Protein AF-A0A1F9Q2T4-F1 (afdb_monomer_lite)

Radius of gyration: 24.3 Å; chains: 1; bounding box: 49×44×60 Å

Sequence (185 aa):
MCVDKIRINHYFFRSQEEFEDKIKRGRADTNALAFRRNMELFEHQLNAAHDEDLSAIKYLEALKTLLKAQSADEVIALARRSIAQDLPGYLSAYVDMNRQGDTDRAELILREALVRFPDDPALIAVRAGALRIQGDTARAMAEAHRSLAIRPTPQALNELALLHTALGDHAMAEKMRAFQAFLEK

Foldseek 3Di:
DDPPDDDDPPPLPVVVVVLVVCVVVVNQPDVVRCVPDDPVVSVVCVVVVVDPPCVCVLCVVLVVVLVVDPDPVVNVVSVLVVVLQDPVSLVVVLVVCVVVVVLVVSVVSLVVNCVVVVQALLSLLVVLVNCVVVVVLVSSLVSLVSSVVSPDDLSSLCSQLVSCVVVVVNVSSVVSVVVSVVVVD

Structure (mmCIF, N/CA/C/O backbone):
data_AF-A0A1F9Q2T4-F1
#
_entry.id   AF-A0A1F9Q2T4-F1
#
loop_
_atom_site.group_PDB
_atom_site.id
_atom_site.type_symbol
_atom_site.label_atom_id
_atom_site.label_alt_id
_atom_site.label_comp_id
_atom_site.label_asym_id
_atom_site.label_entity_id
_atom_site.label_seq_id
_atom_site.pdbx_PDB_ins_code
_atom_site.Cartn_x
_atom_site.Cartn_y
_atom_site.Cartn_z
_atom_site.occupancy
_atom_site.B_iso_or_equiv
_atom_site.auth_seq_id
_atom_site.auth_comp_id
_atom_site.auth_asym_id
_atom_site.auth_atom_id
_atom_site.pdbx_PDB_model_num
ATOM 1 N N . MET A 1 1 ? -29.725 -12.352 26.574 1.00 36.91 1 MET A N 1
ATOM 2 C CA . MET A 1 1 ? -30.279 -10.985 26.682 1.00 36.91 1 MET A CA 1
ATOM 3 C C . MET A 1 1 ? -29.742 -10.178 25.513 1.00 36.91 1 MET A C 1
ATOM 5 O O . MET A 1 1 ? -28.529 -10.079 25.382 1.00 36.91 1 MET A O 1
ATOM 9 N N . CYS A 1 2 ? -30.617 -9.714 24.620 1.00 41.00 2 CYS A N 1
ATOM 10 C CA . CYS A 1 2 ? -30.245 -8.853 23.497 1.00 41.00 2 CYS A CA 1
ATOM 11 C C . CYS A 1 2 ? -30.054 -7.433 24.045 1.00 41.00 2 CYS A C 1
ATOM 13 O O . CYS A 1 2 ? -30.974 -6.895 24.657 1.00 41.00 2 CYS A O 1
ATOM 15 N N . VAL A 1 3 ? -28.856 -6.861 23.928 1.00 41.25 3 VAL A N 1
ATOM 16 C CA . VAL A 1 3 ? -28.607 -5.472 24.336 1.00 41.25 3 VAL A CA 1
ATOM 17 C C . VAL A 1 3 ? -28.751 -4.610 23.087 1.00 41.25 3 VAL A C 1
ATOM 19 O O . VAL A 1 3 ? -27.777 -4.337 22.395 1.00 41.25 3 VAL A O 1
ATOM 22 N N . ASP A 1 4 ? -29.988 -4.219 22.777 1.00 50.38 4 ASP A N 1
ATOM 23 C CA . ASP A 1 4 ? -30.317 -3.434 21.575 1.00 50.38 4 ASP A CA 1
ATOM 24 C C . ASP A 1 4 ? -29.968 -1.941 21.702 1.00 50.38 4 ASP A C 1
ATOM 26 O O . ASP A 1 4 ? -30.080 -1.185 20.739 1.00 50.38 4 ASP A O 1
ATOM 30 N N . LYS A 1 5 ? -29.522 -1.490 22.884 1.00 44.38 5 LYS A N 1
ATOM 31 C CA . LYS A 1 5 ? -29.118 -0.100 23.130 1.00 44.38 5 LYS A CA 1
ATOM 32 C C . LYS A 1 5 ? -27.865 -0.030 23.996 1.00 44.38 5 LYS A C 1
ATOM 34 O O . LYS A 1 5 ? -27.901 -0.346 25.183 1.00 44.38 5 LYS A O 1
ATOM 39 N N . ILE A 1 6 ? -26.771 0.455 23.411 1.00 42.97 6 ILE A N 1
ATOM 40 C CA . ILE A 1 6 ? -25.606 0.936 24.158 1.00 42.97 6 ILE A CA 1
ATOM 41 C C . ILE A 1 6 ? -25.901 2.390 24.528 1.00 42.97 6 ILE A C 1
ATOM 43 O O . ILE A 1 6 ? -25.893 3.268 23.670 1.00 42.97 6 ILE A O 1
ATOM 47 N N . ARG A 1 7 ? -26.205 2.652 25.802 1.00 43.12 7 ARG A N 1
ATOM 48 C CA . ARG A 1 7 ? -26.380 4.019 26.308 1.00 43.12 7 ARG A CA 1
ATOM 49 C C . ARG A 1 7 ? -25.031 4.543 26.795 1.00 43.12 7 ARG A C 1
ATOM 51 O O . ARG A 1 7 ? -24.601 4.206 27.896 1.00 43.12 7 ARG A O 1
ATOM 58 N N . ILE A 1 8 ? -24.368 5.355 25.976 1.00 41.25 8 ILE A N 1
ATOM 59 C CA . ILE A 1 8 ? -23.169 6.093 26.385 1.00 41.25 8 ILE A CA 1
ATOM 60 C C . ILE A 1 8 ? -23.644 7.297 27.199 1.00 41.25 8 ILE A C 1
ATOM 62 O O . ILE A 1 8 ? -24.188 8.253 26.655 1.00 41.25 8 ILE A O 1
ATOM 66 N N . ASN A 1 9 ? -23.488 7.239 28.520 1.00 38.59 9 ASN A N 1
ATOM 67 C CA . ASN A 1 9 ? -23.790 8.380 29.377 1.00 38.59 9 ASN A CA 1
ATOM 68 C C . ASN A 1 9 ? -22.650 9.404 29.258 1.00 38.59 9 ASN A C 1
ATOM 70 O O . ASN A 1 9 ? -21.669 9.328 29.997 1.00 38.59 9 ASN A O 1
ATOM 74 N N . HIS A 1 10 ? -22.762 10.349 28.325 1.00 46.88 10 HIS A N 1
ATOM 75 C CA . HIS A 1 10 ? -21.881 11.515 28.284 1.00 46.88 10 HIS A CA 1
ATOM 76 C C . HIS A 1 10 ? -22.457 12.595 29.215 1.00 46.88 10 HIS A C 1
ATOM 78 O O . HIS A 1 10 ? -23.444 13.253 28.891 1.00 46.88 10 HIS A O 1
ATOM 84 N N . TYR A 1 11 ? -21.898 12.744 30.419 1.00 45.94 11 TYR A N 1
ATOM 85 C CA . TYR A 1 11 ? -22.432 13.664 31.433 1.00 45.94 11 TYR A CA 1
ATOM 86 C C . TYR A 1 11 ? -21.966 15.104 31.193 1.00 45.94 11 TYR A C 1
ATOM 88 O O . TYR A 1 11 ? -21.050 15.589 31.853 1.00 45.94 11 TYR A O 1
ATOM 96 N N . PHE A 1 12 ? -22.637 15.789 30.270 1.00 45.22 12 PHE A N 1
ATOM 97 C CA . PHE A 1 12 ? -22.337 17.169 29.875 1.00 45.22 12 PHE A CA 1
ATOM 98 C C . PHE A 1 12 ? -22.389 18.171 31.052 1.00 45.22 12 PHE A C 1
ATOM 100 O O . PHE A 1 12 ? -21.498 19.002 31.222 1.00 45.22 12 PHE A O 1
ATOM 107 N N . PHE A 1 13 ? -23.384 18.045 31.935 1.00 46.22 13 PHE A N 1
ATOM 108 C CA . PHE A 1 13 ? -23.591 18.984 33.049 1.00 46.22 13 PHE A CA 1
ATOM 109 C C . PHE A 1 13 ? -22.599 18.804 34.200 1.00 46.22 13 PHE A C 1
ATOM 111 O O . PHE A 1 13 ? -22.099 19.779 34.752 1.00 46.22 13 PHE A O 1
ATOM 118 N N . ARG A 1 14 ? -22.239 17.553 34.517 1.00 50.84 14 ARG A N 1
ATOM 119 C CA . ARG A 1 14 ? -21.212 17.270 35.526 1.00 50.84 14 ARG A CA 1
ATOM 120 C C . ARG A 1 14 ? -19.840 17.769 35.067 1.00 50.84 14 ARG A C 1
ATOM 122 O O . ARG A 1 14 ? -19.068 18.255 35.883 1.00 50.84 14 ARG A O 1
ATOM 129 N N . SER A 1 15 ? -19.554 17.705 33.761 1.00 62.78 15 SER A N 1
ATOM 130 C CA . SER A 1 15 ? -18.319 18.273 33.214 1.00 62.78 15 SER A CA 1
ATOM 131 C C . SER A 1 15 ? -18.269 19.801 33.260 1.00 62.78 15 SER A C 1
ATOM 133 O O . SER A 1 15 ? -17.170 20.324 33.409 1.00 62.78 15 SER A O 1
ATOM 135 N N . GLN A 1 16 ? -19.408 20.504 33.190 1.00 63.84 16 GLN A N 1
ATOM 136 C CA . GLN A 1 16 ? -19.450 21.964 33.339 1.00 63.84 16 GLN A CA 1
ATOM 137 C C . GLN A 1 16 ? -19.096 22.386 34.767 1.00 63.84 16 GLN A C 1
ATOM 139 O O . GLN A 1 16 ? -18.153 23.147 34.964 1.00 63.84 16 GLN A O 1
ATOM 144 N N . GLU A 1 17 ? -19.794 21.834 35.763 1.00 66.25 17 GLU A N 1
ATOM 145 C CA . GLU A 1 17 ? -19.556 22.139 37.180 1.00 66.25 17 GLU A CA 1
ATOM 146 C C . GLU A 1 17 ? -18.112 21.794 37.583 1.00 66.25 17 GLU A C 1
ATOM 148 O O . GLU A 1 17 ? -17.410 22.605 38.186 1.00 66.25 17 GLU A O 1
ATOM 153 N N . GLU A 1 18 ? -17.609 20.627 37.160 1.00 66.19 18 GLU A N 1
ATOM 154 C CA . GLU A 1 18 ? -16.219 20.226 37.402 1.00 66.19 18 GLU A CA 1
ATOM 155 C C . GLU A 1 18 ? -15.194 21.116 36.680 1.00 66.19 18 GLU A C 1
ATOM 157 O O . GLU A 1 18 ? -14.060 21.252 37.155 1.00 66.19 18 GLU A O 1
ATOM 162 N N . PHE A 1 19 ? -15.540 21.685 35.523 1.00 65.88 19 PHE A N 1
ATOM 163 C CA . PHE A 1 19 ? -14.673 22.601 34.783 1.00 65.88 19 PHE A CA 1
ATOM 164 C C . PHE A 1 19 ? -14.634 23.983 35.444 1.00 65.88 19 PHE A C 1
ATOM 166 O O . PHE A 1 19 ? -13.545 24.494 35.712 1.00 65.88 19 PHE A O 1
ATOM 173 N N . GLU A 1 20 ? -15.790 24.536 35.814 1.00 69.94 20 GLU A N 1
ATOM 174 C CA . GLU A 1 20 ? -15.902 25.782 36.582 1.00 69.94 20 GLU A CA 1
ATOM 175 C C . GLU A 1 20 ? -15.151 25.690 37.917 1.00 69.94 20 GLU A C 1
ATOM 177 O O . GLU A 1 20 ? -14.391 26.590 38.282 1.00 69.94 20 GLU A O 1
ATOM 182 N N . ASP A 1 21 ? -15.274 24.564 38.619 1.00 72.44 21 ASP A N 1
ATOM 183 C CA . ASP A 1 21 ? -14.530 24.302 39.849 1.00 72.44 21 ASP A CA 1
ATOM 184 C C . ASP A 1 21 ? -13.015 24.222 39.627 1.00 72.44 21 ASP A C 1
ATOM 186 O O . ASP A 1 21 ? -12.234 24.649 40.481 1.00 72.44 21 ASP A O 1
ATOM 190 N N . LYS A 1 22 ? -12.562 23.694 38.484 1.00 65.69 22 LYS A N 1
ATOM 191 C CA . LYS A 1 22 ? -11.131 23.644 38.134 1.00 65.69 22 LYS A CA 1
ATOM 192 C C . LYS A 1 22 ? -10.564 25.022 37.793 1.00 65.69 22 LYS A C 1
ATOM 194 O O . LYS A 1 22 ? -9.411 25.279 38.153 1.00 65.69 22 LYS A O 1
ATOM 199 N N . ILE A 1 23 ? -11.353 25.884 37.150 1.00 65.12 23 ILE A N 1
ATOM 200 C CA . ILE A 1 23 ? -11.014 27.296 36.909 1.00 65.12 23 ILE A CA 1
ATOM 201 C C . ILE A 1 23 ? -10.899 28.029 38.249 1.00 65.12 23 ILE A C 1
ATOM 203 O O . ILE A 1 23 ? -9.852 28.604 38.539 1.00 65.12 23 ILE A O 1
ATOM 207 N N . LYS A 1 24 ? -11.896 27.890 39.139 1.00 70.62 24 LYS A N 1
ATOM 208 C CA . LYS A 1 24 ? -11.866 28.471 40.499 1.00 70.62 24 LYS A CA 1
ATOM 209 C C . LYS A 1 24 ? -10.653 28.016 41.317 1.00 70.62 24 LYS A C 1
ATOM 211 O O . LYS A 1 24 ? -10.111 28.788 42.101 1.00 70.62 24 LYS A O 1
ATOM 216 N N . ARG A 1 25 ? -10.204 26.767 41.138 1.00 70.62 25 ARG A N 1
ATOM 217 C CA . ARG A 1 25 ? -9.015 26.201 41.808 1.00 70.62 25 ARG A CA 1
ATOM 218 C C . ARG A 1 25 ? -7.684 26.575 41.132 1.00 70.62 25 ARG A C 1
ATOM 220 O O . ARG A 1 25 ? -6.644 26.095 41.580 1.00 70.62 25 ARG A O 1
ATOM 227 N N . GLY A 1 26 ? -7.697 27.370 40.057 1.00 62.69 26 GLY A N 1
ATOM 228 C CA . GLY A 1 26 ? -6.499 27.849 39.353 1.00 62.69 26 GLY A CA 1
ATOM 229 C C . GLY A 1 26 ? -5.706 26.765 38.613 1.00 62.69 26 GLY A C 1
ATOM 230 O O . GLY A 1 26 ? -4.528 26.952 38.327 1.00 62.69 26 GLY A O 1
ATOM 231 N N . ARG A 1 27 ? -6.313 25.600 38.339 1.00 57.38 27 ARG A N 1
ATOM 232 C CA . ARG A 1 27 ? -5.625 24.443 37.724 1.00 57.38 27 ARG A CA 1
ATOM 233 C C . ARG A 1 27 ? -5.943 24.239 36.242 1.00 57.38 27 ARG A C 1
ATOM 235 O O . ARG A 1 27 ? -5.294 23.411 35.608 1.00 57.38 27 ARG A O 1
ATOM 242 N N . ALA A 1 28 ? -6.939 24.941 35.704 1.00 49.72 28 ALA A N 1
ATOM 243 C CA . ALA A 1 28 ? -7.340 24.821 34.300 1.00 49.72 28 ALA A CA 1
ATOM 244 C C . ALA A 1 28 ? -6.646 25.847 33.382 1.00 49.72 28 ALA A C 1
ATOM 246 O O . ALA A 1 28 ? -6.280 25.482 32.267 1.00 49.72 28 ALA A O 1
ATOM 247 N N . ASP A 1 29 ? -6.334 27.049 33.879 1.00 51.16 29 ASP A N 1
ATOM 248 C CA . ASP A 1 29 ? -5.699 28.130 33.105 1.00 51.16 29 ASP A CA 1
ATOM 249 C C . ASP A 1 29 ? -4.172 28.139 33.230 1.00 51.16 29 ASP A C 1
ATOM 251 O O . ASP A 1 29 ? -3.533 29.145 33.535 1.00 51.16 29 ASP A O 1
ATOM 255 N N . THR A 1 30 ? -3.547 26.991 32.979 1.00 54.53 30 THR A N 1
ATOM 256 C CA . THR A 1 30 ? -2.133 27.032 32.588 1.00 54.53 30 THR A CA 1
ATOM 257 C C . THR A 1 30 ? -2.069 27.357 31.097 1.00 54.53 30 THR A C 1
ATOM 259 O O . THR A 1 30 ? -2.868 26.833 30.318 1.00 54.53 30 THR A O 1
ATOM 262 N N . ASN A 1 31 ? -1.096 28.166 30.663 1.00 55.31 31 ASN A N 1
ATOM 263 C CA . ASN A 1 31 ? -0.882 28.477 29.237 1.00 55.31 31 ASN A CA 1
ATOM 264 C C . ASN A 1 31 ? -0.810 27.217 28.343 1.00 55.31 31 ASN A C 1
ATOM 266 O O . ASN A 1 31 ? -1.101 27.280 27.154 1.00 55.31 31 ASN A O 1
ATOM 270 N N . ALA A 1 32 ? -0.474 26.055 28.914 1.00 52.44 32 ALA A N 1
ATOM 271 C CA . ALA A 1 32 ? -0.434 24.764 28.226 1.00 52.44 32 ALA A CA 1
ATOM 272 C C . ALA A 1 32 ? -1.819 24.152 27.895 1.00 52.44 32 ALA A C 1
ATOM 274 O O . ALA A 1 32 ? -1.901 23.225 27.079 1.00 52.44 32 ALA A O 1
ATOM 275 N N . LEU A 1 33 ? -2.899 24.624 28.532 1.00 49.50 33 LEU A N 1
ATOM 276 C CA . LEU A 1 33 ? -4.265 24.090 28.409 1.00 49.50 33 LEU A CA 1
ATOM 277 C C . LEU A 1 33 ? -5.280 25.093 27.839 1.00 49.50 33 LEU A C 1
ATOM 279 O O . LEU A 1 33 ? -6.311 24.651 27.328 1.00 49.50 33 LEU A O 1
ATOM 283 N N . ALA A 1 34 ? -4.959 26.391 27.835 1.00 52.81 34 ALA A N 1
ATOM 284 C CA . ALA A 1 34 ? -5.828 27.480 27.371 1.00 52.81 34 ALA A CA 1
ATOM 285 C C . ALA A 1 34 ? -6.387 27.289 25.943 1.00 52.81 34 ALA A C 1
ATOM 287 O O . ALA A 1 34 ? -7.503 27.704 25.650 1.00 52.81 34 ALA A O 1
ATOM 288 N N . PHE A 1 35 ? -5.645 26.606 25.064 1.00 49.69 35 PHE A N 1
ATOM 289 C CA . PHE A 1 35 ? -6.076 26.323 23.688 1.00 49.69 35 PHE A CA 1
ATOM 290 C C . PHE A 1 35 ? -6.885 25.031 23.515 1.00 49.69 35 PHE A C 1
ATOM 292 O O . PHE A 1 35 ? -7.499 24.836 22.472 1.00 49.69 35 PHE A O 1
ATOM 299 N N . ARG A 1 36 ? -6.860 24.112 24.489 1.00 49.50 36 ARG A N 1
ATOM 300 C CA . ARG A 1 36 ? -7.442 22.763 24.330 1.00 49.50 36 ARG A CA 1
ATOM 301 C C . ARG A 1 36 ? -8.711 22.530 25.143 1.00 49.50 36 ARG A C 1
ATOM 303 O O . ARG A 1 36 ? -9.430 21.580 24.844 1.00 49.50 36 ARG A O 1
ATOM 310 N N . ARG A 1 37 ? -8.955 23.321 26.192 1.00 55.53 37 ARG A N 1
ATOM 311 C CA . ARG A 1 37 ? -10.086 23.160 27.122 1.00 55.53 37 ARG A CA 1
ATOM 312 C C . ARG A 1 37 ? -10.487 24.517 27.710 1.00 55.53 37 ARG A C 1
ATOM 314 O O . ARG A 1 37 ? -10.240 24.746 28.887 1.00 55.53 37 ARG A O 1
ATOM 321 N N . ASN A 1 38 ? -11.030 25.418 26.894 1.00 62.78 38 ASN A N 1
ATOM 322 C CA . ASN A 1 38 ? -11.563 26.706 27.357 1.00 62.78 38 ASN A CA 1
ATOM 323 C C . ASN A 1 38 ? -13.104 26.700 27.368 1.00 62.78 38 ASN A C 1
ATOM 325 O O . ASN A 1 38 ? -13.729 25.805 26.794 1.00 62.78 38 ASN A O 1
ATOM 329 N N . MET A 1 39 ? -13.702 27.675 28.061 1.00 65.56 39 MET A N 1
ATOM 330 C CA . MET A 1 39 ? -15.159 27.756 28.233 1.00 65.56 39 MET A CA 1
ATOM 331 C C . MET A 1 39 ? -15.888 27.948 26.897 1.00 65.56 39 MET A C 1
ATOM 333 O O . MET A 1 39 ? -16.898 27.299 26.656 1.00 65.56 39 MET A O 1
ATOM 337 N N . GLU A 1 40 ? -15.330 28.752 25.992 1.00 68.50 40 GLU A N 1
ATOM 338 C CA . GLU A 1 40 ? -15.905 28.976 24.660 1.00 68.50 40 GLU A CA 1
ATOM 339 C C . GLU A 1 40 ? -16.002 27.676 23.846 1.00 68.50 40 GLU A C 1
ATOM 341 O O . GLU A 1 40 ? -17.016 27.413 23.204 1.00 68.50 40 GLU A O 1
ATOM 346 N N . LEU A 1 41 ? -14.981 26.813 23.908 1.00 64.44 41 LEU A N 1
ATOM 347 C CA . LEU A 1 41 ? -14.997 25.500 23.262 1.00 64.44 41 LEU A CA 1
ATOM 348 C C . LEU A 1 41 ? -16.042 24.572 23.896 1.00 64.44 41 LEU A C 1
ATOM 350 O O . LEU A 1 41 ? -16.683 23.806 23.178 1.00 64.44 41 LEU A O 1
ATOM 354 N N . PHE A 1 42 ? -16.226 24.638 25.217 1.00 66.44 42 PHE A N 1
ATOM 355 C CA . PHE A 1 42 ? -17.262 23.876 25.917 1.00 66.44 42 PHE A CA 1
ATOM 356 C C . PHE A 1 42 ? -18.672 24.326 25.505 1.00 66.44 42 PHE A C 1
ATOM 358 O O . PHE A 1 42 ? -19.499 23.488 25.150 1.00 66.44 42 PHE A O 1
ATOM 365 N N . GLU A 1 43 ? -18.936 25.633 25.480 1.00 68.06 43 GLU A N 1
ATOM 366 C CA . GLU A 1 43 ? -20.218 26.199 25.036 1.00 68.06 43 GLU A CA 1
ATOM 367 C C . GLU A 1 43 ? -20.488 25.901 23.556 1.00 68.06 43 GLU A C 1
ATOM 369 O O . GLU A 1 43 ? -21.601 25.524 23.184 1.00 68.06 43 GLU A O 1
ATOM 374 N N . HIS A 1 44 ? -19.461 25.983 22.706 1.00 67.12 44 HIS A N 1
ATOM 375 C CA . HIS A 1 44 ? -19.558 25.576 21.307 1.00 67.12 44 HIS A CA 1
ATOM 376 C C . HIS A 1 44 ? -19.938 24.093 21.177 1.00 67.12 44 HIS A C 1
ATOM 378 O O . HIS A 1 44 ? -20.826 23.747 20.399 1.00 67.12 44 HIS A O 1
ATOM 384 N N . GLN A 1 45 ? -19.303 23.204 21.950 1.00 62.03 45 GLN A N 1
ATOM 385 C CA . GLN A 1 45 ? -19.646 21.778 21.971 1.00 62.03 45 GLN A CA 1
ATOM 386 C C . GLN A 1 45 ? -21.065 21.533 22.496 1.00 62.03 45 GLN A C 1
ATOM 388 O O . GLN A 1 45 ? -21.762 20.687 21.946 1.00 62.03 45 GLN A O 1
ATOM 393 N N . LEU A 1 46 ? -21.509 22.272 23.518 1.00 66.19 46 LEU A N 1
ATOM 394 C CA . LEU A 1 46 ? -22.865 22.182 24.071 1.00 66.19 46 LEU A CA 1
ATOM 395 C C . LEU A 1 46 ? -23.921 22.532 23.019 1.00 66.19 46 LEU A C 1
ATOM 397 O O . LEU A 1 46 ? -24.919 21.827 22.870 1.00 66.19 46 LEU A O 1
ATOM 401 N N . ASN A 1 47 ? -23.678 23.602 22.264 1.00 64.38 47 ASN A N 1
ATOM 402 C CA . ASN A 1 47 ? -24.586 24.057 21.218 1.00 64.38 47 ASN A CA 1
ATOM 403 C C . ASN A 1 47 ? -24.594 23.099 20.015 1.00 64.38 47 ASN A C 1
ATOM 405 O O . ASN A 1 47 ? -25.659 22.832 19.465 1.00 64.38 47 ASN A O 1
ATOM 409 N N . ALA A 1 48 ? -23.443 22.519 19.658 1.00 58.25 48 ALA A N 1
ATOM 410 C CA . ALA A 1 48 ? -23.322 21.521 18.590 1.00 58.25 48 ALA A CA 1
ATOM 411 C C . ALA A 1 48 ? -23.846 20.117 18.972 1.00 58.25 48 ALA A C 1
ATOM 413 O O . ALA A 1 48 ? -24.102 19.300 18.095 1.00 58.25 48 ALA A O 1
ATOM 414 N N . ALA A 1 49 ? -24.039 19.821 20.264 1.00 56.91 49 ALA A N 1
ATOM 415 C CA . ALA A 1 49 ? -24.447 18.500 20.763 1.00 56.91 49 ALA A CA 1
ATOM 416 C C . ALA A 1 49 ? -25.923 18.124 20.502 1.00 56.91 49 ALA A C 1
ATOM 418 O O . ALA A 1 49 ? -26.382 17.090 20.987 1.00 56.91 49 ALA A O 1
ATOM 419 N N . HIS A 1 50 ? -26.674 18.955 19.773 1.00 54.62 50 HIS A N 1
ATOM 420 C CA . HIS A 1 50 ? -28.049 18.649 19.364 1.00 54.62 50 HIS A CA 1
ATOM 421 C C . HIS A 1 50 ? -28.114 17.818 18.074 1.00 54.62 50 HIS A C 1
ATOM 423 O O . HIS A 1 50 ? -29.169 17.260 17.772 1.00 54.62 50 HIS A O 1
ATOM 429 N N . ASP A 1 51 ? -26.996 17.692 17.357 1.00 53.16 51 ASP A N 1
ATOM 430 C CA . ASP A 1 51 ? -26.866 16.781 16.227 1.00 53.16 51 ASP A CA 1
ATOM 431 C C . ASP A 1 51 ? -26.442 15.391 16.724 1.00 53.16 51 ASP A C 1
ATOM 433 O O . ASP A 1 51 ? -25.549 15.252 17.563 1.00 53.16 51 ASP A O 1
ATOM 437 N N . GLU A 1 52 ? -27.093 14.339 16.220 1.00 56.53 52 GLU A N 1
ATOM 438 C CA . GLU A 1 52 ? -26.720 12.964 16.554 1.00 56.53 52 GLU A CA 1
ATOM 439 C C . GLU A 1 52 ? -25.263 12.698 16.137 1.00 56.53 52 GLU A C 1
ATOM 441 O O . GLU A 1 52 ? -24.914 12.752 14.956 1.00 56.53 52 GLU A O 1
ATOM 446 N N . ASP A 1 53 ? -24.397 12.372 17.102 1.00 55.22 53 ASP A N 1
ATOM 447 C CA . ASP A 1 53 ? -23.024 11.955 16.814 1.00 55.22 53 ASP A CA 1
ATOM 448 C C . ASP A 1 53 ? -23.015 10.523 16.252 1.00 55.22 53 ASP A C 1
ATOM 450 O O . ASP A 1 53 ? -22.913 9.519 16.965 1.00 55.22 53 ASP A O 1
ATOM 454 N N . LEU A 1 54 ? -23.120 10.434 14.927 1.00 58.97 54 LEU A N 1
ATOM 455 C CA . LEU A 1 54 ? -23.070 9.178 14.182 1.00 58.97 54 LEU A CA 1
ATOM 456 C C . LEU A 1 54 ? -21.632 8.684 13.951 1.00 58.97 54 LEU A C 1
ATOM 458 O O . LEU A 1 54 ? -21.435 7.626 13.345 1.00 58.97 54 LEU A O 1
ATOM 462 N N . SER A 1 55 ? -20.604 9.397 14.429 1.00 53.47 55 SER A N 1
ATOM 463 C CA . SER A 1 55 ? -19.201 9.027 14.196 1.00 53.47 55 SER A CA 1
ATOM 464 C C . SER A 1 55 ? -18.839 7.677 14.821 1.00 53.47 55 SER A C 1
ATOM 466 O O . SER A 1 55 ? -17.944 6.988 14.326 1.00 53.47 55 SER A O 1
ATOM 468 N N . ALA A 1 56 ? -19.573 7.253 15.854 1.00 52.00 56 ALA A N 1
ATOM 469 C CA . ALA A 1 56 ? -19.414 5.956 16.502 1.00 52.00 56 ALA A CA 1
ATOM 470 C C . ALA A 1 56 ? -20.076 4.792 15.736 1.00 52.00 56 ALA A C 1
ATOM 472 O O . ALA A 1 56 ? -19.747 3.631 15.993 1.00 52.00 56 ALA A O 1
ATOM 473 N N . ILE A 1 57 ? -20.964 5.063 14.766 1.00 59.41 57 ILE A N 1
ATOM 474 C CA . ILE A 1 57 ? -21.701 4.020 14.028 1.00 59.41 57 ILE A CA 1
ATOM 475 C C . ILE A 1 57 ? -20.761 3.110 13.240 1.00 59.41 57 ILE A C 1
ATOM 477 O O . ILE A 1 57 ? -20.967 1.897 13.211 1.00 59.41 57 ILE A O 1
ATOM 481 N N . LYS A 1 58 ? -19.672 3.649 12.677 1.00 59.34 58 LYS A N 1
ATOM 482 C CA . LYS A 1 58 ? -18.656 2.842 11.971 1.00 59.34 58 LYS A CA 1
ATOM 483 C C . LYS A 1 58 ? -17.990 1.782 12.858 1.00 59.34 58 LYS A C 1
ATOM 485 O O . LYS A 1 58 ? -17.401 0.842 12.337 1.00 59.34 58 LYS A O 1
ATOM 490 N N . TYR A 1 59 ? -18.099 1.917 14.180 1.00 56.78 59 TYR A N 1
ATOM 491 C CA . TYR A 1 59 ? -17.568 0.966 15.154 1.00 56.78 59 TYR A CA 1
ATOM 492 C C . TYR A 1 59 ? -18.655 0.104 15.805 1.00 56.78 59 TYR A C 1
ATOM 494 O O . TYR A 1 59 ? -18.328 -0.750 16.624 1.00 56.78 59 TYR A O 1
ATOM 502 N N . LEU A 1 60 ? -19.936 0.280 15.458 1.00 62.44 60 LEU A N 1
ATOM 503 C CA . LEU A 1 60 ? -21.056 -0.371 16.143 1.00 62.44 60 LEU A CA 1
ATOM 504 C C . LEU A 1 60 ? -20.970 -1.903 16.083 1.00 62.44 60 LEU A C 1
ATOM 506 O O . LEU A 1 60 ? -21.157 -2.569 17.098 1.00 62.44 60 LEU A O 1
ATOM 510 N N . GLU A 1 61 ? -20.639 -2.471 14.923 1.00 63.41 61 GLU A N 1
ATOM 511 C CA . GLU A 1 61 ? -20.502 -3.928 14.771 1.00 63.41 61 GLU A CA 1
ATOM 512 C C . GLU A 1 61 ? -19.270 -4.480 15.497 1.00 63.41 61 GLU A C 1
ATOM 514 O O . GLU A 1 61 ? -19.336 -5.537 16.133 1.00 63.41 61 GLU A O 1
ATOM 519 N N . ALA A 1 62 ? -18.166 -3.729 15.501 1.00 60.38 62 ALA A N 1
ATOM 520 C CA . ALA A 1 62 ? -16.990 -4.074 16.293 1.00 60.38 62 ALA A CA 1
ATOM 521 C C . ALA A 1 62 ? -17.315 -4.051 17.796 1.00 60.38 62 ALA A C 1
ATOM 523 O O . ALA A 1 62 ? -17.002 -5.005 18.502 1.00 60.38 62 ALA A O 1
ATOM 524 N N . LEU A 1 63 ? -18.023 -3.021 18.272 1.00 63.81 63 LEU A N 1
ATOM 525 C CA . LEU A 1 63 ? -18.476 -2.887 19.660 1.00 63.81 63 LEU A CA 1
ATOM 526 C C . LEU A 1 63 ? -19.443 -4.006 20.067 1.00 63.81 63 LEU A C 1
ATOM 528 O O . LEU A 1 63 ? -19.271 -4.592 21.131 1.00 63.81 63 LEU A O 1
ATOM 532 N N . LYS A 1 64 ? -20.416 -4.370 19.221 1.00 67.31 64 LYS A N 1
ATOM 533 C CA . LYS A 1 64 ? -21.316 -5.515 19.467 1.00 67.31 64 LYS A CA 1
ATOM 534 C C . LYS A 1 64 ? -20.557 -6.833 19.584 1.00 67.31 64 LYS A C 1
ATOM 536 O O . LYS A 1 64 ? -20.942 -7.694 20.371 1.00 67.31 64 LYS A O 1
ATOM 541 N N . THR A 1 65 ? -19.500 -6.998 18.796 1.00 63.44 65 THR A N 1
ATOM 542 C CA . THR A 1 65 ? -18.665 -8.203 18.821 1.00 63.44 65 THR A CA 1
ATOM 543 C C . THR A 1 65 ? -17.762 -8.212 20.061 1.00 63.44 65 THR A C 1
ATOM 545 O O . THR A 1 65 ? -17.669 -9.232 20.736 1.00 63.44 65 THR A O 1
ATOM 548 N N . LEU A 1 66 ? -17.193 -7.060 20.435 1.00 62.44 66 LEU A N 1
ATOM 549 C CA . LEU A 1 66 ? -16.411 -6.859 21.664 1.00 62.44 66 LEU A CA 1
ATOM 550 C C . LEU A 1 66 ? -17.241 -7.110 22.927 1.00 62.44 66 LEU A C 1
ATOM 552 O O . LEU A 1 66 ? -16.752 -7.725 23.865 1.00 62.44 66 LEU A O 1
ATOM 556 N N . LEU A 1 67 ? -18.510 -6.700 22.939 1.00 66.56 67 LEU A N 1
ATOM 557 C CA . LEU A 1 67 ? -19.435 -6.950 24.050 1.00 66.56 67 LEU A CA 1
ATOM 558 C C . LEU A 1 67 ? -19.788 -8.434 24.235 1.00 66.56 67 LEU A C 1
ATOM 560 O O . LEU A 1 67 ? -20.298 -8.807 25.288 1.00 66.56 67 LEU A O 1
ATOM 564 N N . LYS A 1 68 ? -19.544 -9.277 23.223 1.00 69.69 68 LYS A N 1
ATOM 565 C CA . LYS A 1 68 ? -19.719 -10.736 23.300 1.00 69.69 68 LYS A CA 1
ATOM 566 C C . LYS A 1 68 ? -18.435 -11.470 23.697 1.00 69.69 68 LYS A C 1
ATOM 568 O O . LYS A 1 68 ? -18.510 -12.660 23.998 1.00 69.69 68 LYS A O 1
ATOM 573 N N . ALA A 1 69 ? -17.286 -10.794 23.670 1.00 69.69 69 ALA A N 1
ATOM 574 C CA . ALA A 1 69 ? -16.012 -11.373 24.069 1.00 69.69 69 ALA A CA 1
ATOM 575 C C . ALA A 1 69 ? -16.000 -11.623 25.583 1.00 69.69 69 ALA A C 1
ATOM 577 O O . ALA A 1 69 ? -16.484 -10.803 26.364 1.00 69.69 69 ALA A O 1
ATOM 578 N N . GLN A 1 70 ? -15.454 -12.764 25.999 1.00 73.31 70 GLN A N 1
ATOM 579 C CA . GLN A 1 70 ? -15.493 -13.199 27.403 1.00 73.31 70 GLN A CA 1
ATOM 580 C C . GLN A 1 70 ? -14.173 -12.947 28.139 1.00 73.31 70 GLN A C 1
ATOM 582 O O . GLN A 1 70 ? -14.096 -13.151 29.350 1.00 73.31 70 GLN A O 1
ATOM 587 N N . SER A 1 71 ? -13.136 -12.486 27.434 1.00 78.50 71 SER A N 1
ATOM 588 C CA . SER A 1 71 ? -11.821 -12.204 28.011 1.00 78.50 71 SER A CA 1
ATOM 589 C C . SER A 1 71 ? -11.229 -10.882 27.521 1.00 78.50 71 SER A C 1
ATOM 591 O O . SER A 1 71 ? -11.498 -10.423 26.409 1.00 78.50 71 SER A O 1
ATOM 593 N N . ALA A 1 72 ? -10.372 -10.281 28.352 1.00 64.69 72 ALA A N 1
ATOM 594 C CA . ALA A 1 72 ? -9.624 -9.078 27.993 1.00 64.69 72 ALA A CA 1
ATOM 595 C C . ALA A 1 72 ? -8.694 -9.309 26.785 1.00 64.69 72 ALA A C 1
ATOM 597 O O . ALA A 1 72 ? -8.522 -8.410 25.964 1.00 64.69 72 ALA A O 1
ATOM 598 N N . ASP A 1 73 ? -8.155 -10.521 26.631 1.00 65.69 73 ASP A N 1
ATOM 599 C CA . ASP A 1 73 ? -7.286 -10.880 25.508 1.00 65.69 73 ASP A CA 1
ATOM 600 C C . ASP A 1 73 ? -8.050 -10.946 24.177 1.00 65.69 73 ASP A C 1
ATOM 602 O O . ASP A 1 73 ? -7.562 -10.442 23.164 1.00 65.69 73 ASP A O 1
ATOM 606 N N . GLU A 1 74 ? -9.280 -11.475 24.169 1.00 61.50 74 GLU A N 1
ATOM 607 C CA . GLU A 1 74 ? -10.161 -11.426 22.991 1.00 61.50 74 GLU A CA 1
ATOM 608 C C . GLU A 1 74 ? -10.536 -9.990 22.625 1.00 61.50 74 GLU A C 1
ATOM 610 O O . GLU A 1 74 ? -10.538 -9.635 21.446 1.00 61.50 74 GLU A O 1
ATOM 615 N N . VAL A 1 75 ? -10.809 -9.148 23.625 1.00 58.81 75 VAL A N 1
ATOM 616 C CA . VAL A 1 75 ? -11.108 -7.725 23.425 1.00 58.81 75 VAL A CA 1
ATOM 617 C C . VAL A 1 75 ? -9.920 -7.010 22.789 1.00 58.81 75 VAL A C 1
ATOM 619 O O . VAL A 1 75 ? -10.094 -6.286 21.811 1.00 58.81 75 VAL A O 1
ATOM 622 N N . ILE A 1 76 ? -8.702 -7.245 23.280 1.00 58.41 76 ILE A N 1
ATOM 623 C CA . ILE A 1 76 ? -7.476 -6.666 22.716 1.00 58.41 76 ILE A CA 1
ATOM 624 C C . ILE A 1 76 ? -7.228 -7.191 21.297 1.00 58.41 76 ILE A C 1
ATOM 626 O O . ILE A 1 76 ? -6.897 -6.409 20.405 1.00 58.41 76 ILE A O 1
ATOM 630 N N . ALA A 1 77 ? -7.416 -8.488 21.047 1.00 59.16 77 ALA A N 1
ATOM 631 C CA . ALA A 1 77 ? -7.253 -9.081 19.720 1.00 59.16 77 ALA A CA 1
ATOM 632 C C . ALA A 1 77 ? -8.273 -8.532 18.707 1.00 59.16 77 ALA A C 1
ATOM 634 O O . ALA A 1 77 ? -7.929 -8.234 17.561 1.00 59.16 77 ALA A O 1
ATOM 635 N N . LEU A 1 78 ? -9.520 -8.348 19.133 1.00 59.62 78 LEU A N 1
ATOM 636 C CA . LEU A 1 78 ? -10.607 -7.853 18.298 1.00 59.62 78 LEU A CA 1
ATOM 637 C C . LEU A 1 78 ? -10.523 -6.335 18.081 1.00 59.62 78 LEU A C 1
ATOM 639 O O . LEU A 1 78 ? -10.743 -5.860 16.969 1.00 59.62 78 LEU A O 1
ATOM 643 N N . ALA A 1 79 ? -10.109 -5.577 19.099 1.00 51.62 79 ALA A N 1
ATOM 644 C CA . ALA A 1 79 ? -9.782 -4.161 18.968 1.00 51.62 79 ALA A CA 1
ATOM 645 C C . ALA A 1 79 ? -8.592 -3.960 18.023 1.00 51.62 79 ALA A C 1
ATOM 647 O O . ALA A 1 79 ? -8.660 -3.098 17.157 1.00 51.62 79 ALA A O 1
ATOM 648 N N . ARG A 1 80 ? -7.549 -4.799 18.084 1.00 55.75 80 ARG A N 1
ATOM 649 C CA . ARG A 1 80 ? -6.448 -4.789 17.100 1.00 55.75 80 ARG A CA 1
ATOM 650 C C . ARG A 1 80 ? -6.943 -5.077 15.681 1.00 55.75 80 ARG A C 1
ATOM 652 O O . ARG A 1 80 ? -6.560 -4.364 14.761 1.00 55.75 80 ARG A O 1
ATOM 659 N N . ARG A 1 81 ? -7.858 -6.041 15.507 1.00 58.03 81 ARG A N 1
ATOM 660 C CA . ARG A 1 81 ? -8.531 -6.309 14.217 1.00 58.03 81 ARG A CA 1
ATOM 661 C C . ARG A 1 81 ? -9.410 -5.156 13.725 1.00 58.03 81 ARG A C 1
ATOM 663 O O . ARG A 1 81 ? -9.627 -5.055 12.523 1.00 58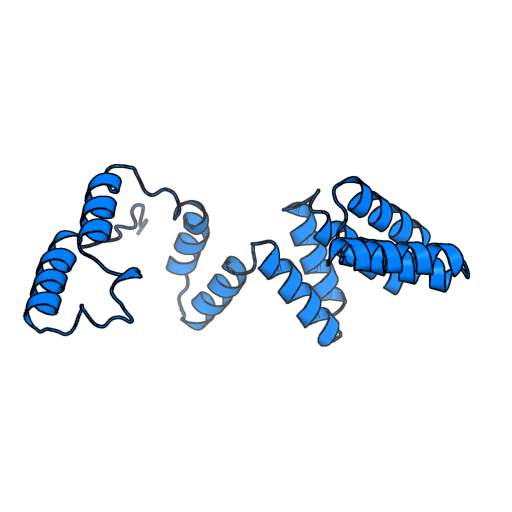.03 81 ARG A O 1
ATOM 670 N N . SER A 1 82 ? -9.929 -4.320 14.625 1.00 53.44 82 SER A N 1
ATOM 671 C CA . SER A 1 82 ? -10.804 -3.185 14.300 1.00 53.44 82 SER A CA 1
ATOM 672 C C . SER A 1 82 ? -10.050 -1.863 14.111 1.00 53.44 82 SER A C 1
ATOM 674 O O . SER A 1 82 ? -10.492 -1.033 13.322 1.00 53.44 82 SER A O 1
ATOM 676 N N . ILE A 1 83 ? -8.944 -1.654 14.830 1.00 51.03 83 ILE A N 1
ATOM 677 C CA . ILE A 1 83 ? -8.057 -0.485 14.716 1.00 51.03 83 ILE A CA 1
ATOM 678 C C . ILE A 1 83 ? -7.209 -0.594 13.437 1.00 51.03 83 ILE A C 1
ATOM 680 O O . ILE A 1 83 ? -6.856 0.420 12.854 1.00 51.03 83 ILE A O 1
ATOM 684 N N . ALA A 1 84 ? -6.965 -1.809 12.936 1.00 51.06 84 ALA A N 1
ATOM 685 C CA . ALA A 1 84 ? -6.226 -2.073 11.699 1.00 51.06 84 ALA A CA 1
ATOM 686 C C . ALA A 1 84 ? -7.087 -2.059 10.412 1.00 51.06 84 ALA A C 1
ATOM 688 O O . ALA A 1 84 ? -6.812 -2.828 9.497 1.00 51.06 84 ALA A O 1
ATOM 689 N N . GLN A 1 85 ? -8.150 -1.245 10.329 1.00 65.56 85 GLN A N 1
ATOM 690 C CA . GLN A 1 85 ? -9.038 -1.206 9.144 1.00 65.56 85 GLN A CA 1
ATOM 691 C C . GLN A 1 85 ? -9.089 0.139 8.413 1.00 65.56 85 GLN A C 1
ATOM 693 O O . GLN A 1 85 ? -9.894 0.308 7.491 1.00 65.56 85 GLN A O 1
ATOM 698 N N . ASP A 1 86 ? -8.254 1.097 8.804 1.00 74.25 86 ASP A N 1
ATOM 699 C CA . ASP A 1 86 ? -7.966 2.264 7.981 1.00 74.25 86 ASP A CA 1
ATOM 700 C C . ASP A 1 86 ? -6.713 2.027 7.125 1.00 74.25 86 ASP A C 1
ATOM 702 O O . ASP A 1 86 ? -5.936 1.092 7.338 1.00 74.25 86 ASP A O 1
ATOM 706 N N . LEU A 1 87 ? -6.546 2.855 6.095 1.00 76.94 87 LEU A N 1
ATOM 707 C CA . LEU A 1 87 ? -5.430 2.745 5.162 1.00 76.94 87 LEU A CA 1
ATOM 708 C C . LEU A 1 87 ? -4.051 2.756 5.872 1.00 76.94 87 LEU A C 1
ATOM 710 O O . LEU A 1 87 ? -3.231 1.891 5.554 1.00 76.94 87 LEU A O 1
ATOM 714 N N . PRO A 1 88 ? -3.778 3.645 6.854 1.00 83.25 88 PRO A N 1
ATOM 715 C CA . PRO A 1 88 ? -2.534 3.597 7.625 1.00 83.25 88 PRO A CA 1
ATOM 716 C C . PRO A 1 88 ? -2.322 2.278 8.377 1.00 83.25 88 PRO A C 1
ATOM 718 O O . PRO A 1 88 ? -1.207 1.754 8.377 1.00 83.25 88 PRO A O 1
ATOM 721 N N . GLY A 1 89 ? -3.374 1.715 8.978 1.00 80.94 89 GLY A N 1
ATOM 722 C CA . GLY A 1 89 ? -3.317 0.431 9.673 1.00 80.94 89 GLY A CA 1
ATOM 723 C C . GLY A 1 89 ? -2.927 -0.721 8.747 1.00 80.94 89 GLY A C 1
ATOM 724 O O . GLY A 1 89 ? -2.028 -1.495 9.082 1.00 80.94 89 GLY A O 1
ATOM 725 N N . TYR A 1 90 ? -3.529 -0.789 7.555 1.00 83.62 90 TYR A N 1
ATOM 726 C CA . TYR A 1 90 ? -3.170 -1.788 6.540 1.00 83.62 90 TYR A CA 1
ATOM 727 C C . TYR A 1 90 ? -1.712 -1.658 6.085 1.00 83.62 90 TYR A C 1
ATOM 729 O O . TYR A 1 90 ? -0.998 -2.660 6.000 1.00 83.62 90 TYR A O 1
ATOM 737 N N . LEU A 1 91 ? -1.247 -0.432 5.827 1.00 84.06 91 LEU A N 1
ATOM 738 C CA . LEU A 1 91 ? 0.130 -0.179 5.397 1.00 84.06 91 LEU A CA 1
ATOM 739 C C . LEU A 1 91 ? 1.150 -0.537 6.486 1.00 84.06 91 LEU A C 1
ATOM 741 O O . LEU A 1 91 ? 2.161 -1.172 6.184 1.00 84.06 91 LEU A O 1
ATOM 745 N N . SER A 1 92 ? 0.881 -0.185 7.749 1.00 83.75 92 SER A N 1
ATOM 746 C CA . SER A 1 92 ? 1.755 -0.545 8.873 1.00 83.75 92 SER A CA 1
ATOM 747 C C . SER A 1 92 ? 1.853 -2.060 9.034 1.00 83.75 92 SER A C 1
ATOM 749 O O . SER A 1 92 ? 2.956 -2.597 9.099 1.00 83.75 92 SER A O 1
ATOM 751 N N . ALA A 1 93 ? 0.714 -2.761 9.021 1.00 80.62 93 ALA A N 1
ATOM 752 C CA . ALA A 1 93 ? 0.682 -4.215 9.151 1.00 80.62 93 ALA A CA 1
ATOM 753 C C . ALA A 1 93 ? 1.440 -4.912 8.010 1.00 80.62 93 ALA A C 1
ATOM 755 O O . ALA A 1 93 ? 2.224 -5.827 8.260 1.00 80.62 93 ALA A O 1
ATOM 756 N N . TYR A 1 94 ? 1.266 -4.444 6.769 1.00 86.31 94 TYR A N 1
ATOM 757 C CA . TYR A 1 94 ? 2.001 -4.960 5.612 1.00 86.31 94 TYR A CA 1
ATOM 758 C C . TYR A 1 94 ? 3.522 -4.812 5.773 1.00 86.31 94 TYR A C 1
ATOM 760 O O . TYR A 1 94 ? 4.275 -5.755 5.509 1.00 86.31 94 TYR A O 1
ATOM 768 N N . VAL A 1 95 ? 3.991 -3.639 6.212 1.00 84.38 95 VAL A N 1
ATOM 769 C CA . VAL A 1 95 ? 5.424 -3.375 6.424 1.00 84.38 95 VAL A CA 1
ATOM 770 C C . VAL A 1 95 ? 5.982 -4.246 7.547 1.00 84.38 95 VAL A C 1
ATOM 772 O O . VAL A 1 95 ? 7.049 -4.841 7.384 1.00 84.38 95 VAL A O 1
ATOM 775 N N . ASP A 1 96 ? 5.265 -4.356 8.664 1.00 80.50 96 ASP A N 1
ATOM 776 C CA . ASP A 1 96 ? 5.703 -5.141 9.820 1.00 80.50 96 ASP A CA 1
ATOM 777 C C . ASP A 1 96 ? 5.809 -6.634 9.492 1.00 80.50 96 ASP A C 1
ATOM 779 O O . ASP A 1 96 ? 6.787 -7.276 9.878 1.00 80.50 96 ASP A O 1
ATOM 783 N N . MET A 1 97 ? 4.854 -7.181 8.733 1.00 82.00 97 MET A N 1
ATOM 784 C CA . MET A 1 97 ? 4.876 -8.583 8.295 1.00 82.00 97 MET A CA 1
ATOM 785 C C . MET A 1 97 ? 6.024 -8.863 7.321 1.00 82.00 97 MET A C 1
ATOM 787 O O . MET A 1 97 ? 6.752 -9.838 7.501 1.00 82.00 97 MET A O 1
ATOM 791 N N . ASN A 1 98 ? 6.266 -7.977 6.347 1.00 82.00 98 ASN A N 1
ATOM 792 C CA . ASN A 1 98 ? 7.414 -8.115 5.444 1.00 82.00 98 ASN A CA 1
ATOM 793 C C . ASN A 1 98 ? 8.752 -8.043 6.186 1.00 82.00 98 ASN A C 1
ATOM 795 O O . ASN A 1 98 ? 9.662 -8.813 5.890 1.00 82.00 98 ASN A O 1
ATOM 799 N N . ARG A 1 99 ? 8.875 -7.158 7.184 1.00 81.44 99 ARG A N 1
ATOM 800 C CA . ARG A 1 99 ? 10.071 -7.078 8.039 1.00 81.44 99 ARG A CA 1
ATOM 801 C C . ARG A 1 99 ? 10.328 -8.360 8.822 1.00 81.44 99 ARG A C 1
ATOM 803 O O . ARG A 1 99 ? 11.481 -8.686 9.081 1.00 81.44 99 ARG A O 1
ATOM 810 N N . GLN A 1 100 ? 9.267 -9.066 9.193 1.00 80.31 100 GLN A N 1
ATOM 811 C CA . GLN A 1 100 ? 9.336 -10.352 9.888 1.00 80.31 100 GLN A CA 1
ATOM 812 C C . GLN A 1 100 ? 9.558 -11.536 8.933 1.00 80.31 100 GLN A C 1
ATOM 814 O O . GLN A 1 100 ? 9.729 -12.658 9.398 1.00 80.31 100 GLN A O 1
ATOM 819 N N . GLY A 1 101 ? 9.562 -11.304 7.614 1.00 79.62 101 GLY A N 1
ATOM 820 C CA . GLY A 1 101 ? 9.649 -12.359 6.602 1.00 79.62 101 GLY A CA 1
ATOM 821 C C . GLY A 1 101 ? 8.357 -13.163 6.427 1.00 79.62 101 GLY A C 1
ATOM 822 O O . GLY A 1 101 ? 8.364 -14.174 5.733 1.00 79.62 101 GLY A O 1
ATOM 823 N N . ASP A 1 102 ? 7.247 -12.726 7.029 1.00 82.44 102 ASP A N 1
ATOM 824 C CA . ASP A 1 102 ? 5.936 -13.377 6.927 1.00 82.44 102 ASP A CA 1
ATOM 825 C C . ASP A 1 102 ? 5.206 -12.888 5.661 1.00 82.44 102 ASP A C 1
ATOM 827 O O . ASP A 1 102 ? 4.213 -12.153 5.709 1.00 82.44 102 ASP A O 1
ATOM 831 N N . THR A 1 103 ? 5.774 -13.224 4.499 1.00 79.69 103 THR A N 1
ATOM 832 C CA . THR A 1 103 ? 5.321 -12.728 3.188 1.00 79.69 103 THR A CA 1
ATOM 833 C C . THR A 1 103 ? 3.894 -13.177 2.860 1.00 79.69 103 THR A C 1
ATOM 835 O O . THR A 1 103 ? 3.129 -12.400 2.290 1.00 79.69 103 THR A O 1
ATOM 838 N N . ASP A 1 104 ? 3.495 -14.375 3.294 1.00 78.12 104 ASP A N 1
ATOM 839 C CA . ASP A 1 104 ? 2.146 -14.910 3.069 1.00 78.12 104 ASP A CA 1
ATOM 840 C C . ASP A 1 104 ? 1.076 -14.071 3.780 1.00 78.12 104 ASP A C 1
ATOM 842 O O . ASP A 1 104 ? 0.033 -13.737 3.201 1.00 78.12 104 ASP A O 1
ATOM 846 N N . ARG A 1 105 ? 1.332 -13.682 5.038 1.00 74.50 105 ARG A N 1
ATOM 847 C CA . ARG A 1 105 ? 0.415 -12.800 5.770 1.00 74.50 105 ARG A CA 1
ATOM 848 C C . ARG A 1 105 ? 0.433 -11.378 5.234 1.00 74.50 105 ARG A C 1
ATOM 850 O O . ARG A 1 105 ? -0.631 -10.761 5.168 1.00 74.50 105 ARG A O 1
ATOM 857 N N . ALA A 1 106 ? 1.592 -10.878 4.809 1.00 82.12 106 ALA A N 1
ATOM 858 C CA . ALA A 1 106 ? 1.677 -9.569 4.169 1.00 82.12 106 ALA A CA 1
ATOM 859 C C . ALA A 1 106 ? 0.808 -9.512 2.901 1.00 82.12 106 ALA A C 1
ATOM 861 O O . ALA A 1 106 ? 0.058 -8.555 2.703 1.00 82.12 106 ALA A O 1
ATOM 862 N N . GLU A 1 107 ? 0.839 -10.559 2.073 1.00 83.94 107 GLU A N 1
ATOM 863 C CA . GLU A 1 107 ? 0.003 -10.634 0.875 1.00 83.94 107 GLU A CA 1
ATOM 864 C C . GLU A 1 107 ? -1.492 -10.699 1.215 1.00 83.94 107 GLU A C 1
ATOM 866 O O . GLU A 1 107 ? -2.308 -10.049 0.559 1.00 83.94 107 GLU A O 1
ATOM 871 N N . LEU A 1 108 ? -1.869 -11.441 2.262 1.00 79.56 108 LEU A N 1
ATOM 872 C CA . LEU A 1 108 ? -3.257 -11.494 2.723 1.00 79.56 108 LEU A CA 1
ATOM 873 C C . LEU A 1 108 ? -3.769 -10.109 3.141 1.00 79.56 108 LEU A C 1
ATOM 875 O O . LEU A 1 108 ? -4.812 -9.679 2.650 1.00 79.56 108 LEU A O 1
ATOM 879 N N . ILE A 1 109 ? -3.008 -9.395 3.973 1.00 83.06 109 ILE A N 1
ATOM 880 C CA . ILE A 1 109 ? -3.347 -8.040 4.430 1.00 83.06 109 ILE A CA 1
ATOM 881 C C . ILE A 1 109 ? -3.441 -7.061 3.260 1.00 83.06 109 ILE A C 1
ATOM 883 O O . ILE A 1 109 ? -4.368 -6.253 3.206 1.00 83.06 109 ILE A O 1
ATOM 887 N N . LEU A 1 110 ? -2.531 -7.149 2.290 1.00 87.50 110 LEU A N 1
ATOM 888 C CA . LEU A 1 110 ? -2.578 -6.303 1.100 1.00 87.50 110 LEU A CA 1
ATOM 889 C C . LEU A 1 110 ? -3.824 -6.575 0.245 1.00 87.50 110 LEU A C 1
ATOM 891 O O . LEU A 1 110 ? -4.452 -5.633 -0.241 1.00 87.50 110 LEU A O 1
ATOM 895 N N . ARG A 1 111 ? -4.213 -7.846 0.069 1.00 85.44 111 ARG A N 1
ATOM 896 C CA . ARG A 1 111 ? -5.445 -8.206 -0.653 1.00 85.44 111 ARG A CA 1
ATOM 897 C C . ARG A 1 111 ? -6.683 -7.661 0.050 1.00 85.44 111 ARG A C 1
ATOM 899 O O . ARG A 1 111 ? -7.540 -7.087 -0.615 1.00 85.44 111 ARG A O 1
ATOM 906 N N . GLU A 1 112 ? -6.762 -7.794 1.371 1.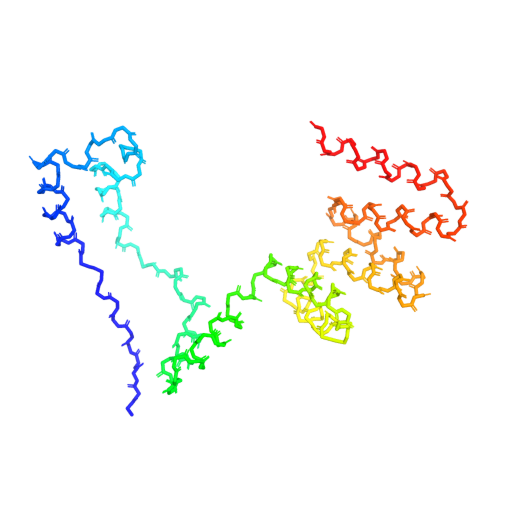00 83.31 112 GLU A N 1
ATOM 907 C CA . GLU A 1 112 ? -7.862 -7.225 2.158 1.00 83.31 112 GLU A CA 1
ATOM 908 C C . GLU A 1 112 ? -7.934 -5.698 2.016 1.00 83.31 112 GLU A C 1
ATOM 910 O O . GLU A 1 112 ? -9.011 -5.150 1.767 1.00 83.31 112 GLU A O 1
ATOM 915 N N . ALA A 1 113 ? -6.788 -5.016 2.096 1.00 87.19 113 ALA A N 1
ATOM 916 C CA . ALA A 1 113 ? -6.703 -3.570 1.925 1.00 87.19 113 ALA A CA 1
ATOM 917 C C . ALA A 1 113 ? -7.219 -3.130 0.546 1.00 87.19 113 ALA A C 1
ATOM 919 O O . ALA A 1 113 ? -8.015 -2.198 0.450 1.00 87.19 113 ALA A O 1
ATOM 920 N N . LEU A 1 114 ? -6.818 -3.830 -0.519 1.00 87.75 114 LEU A N 1
ATOM 921 C CA . LEU A 1 114 ? -7.228 -3.535 -1.896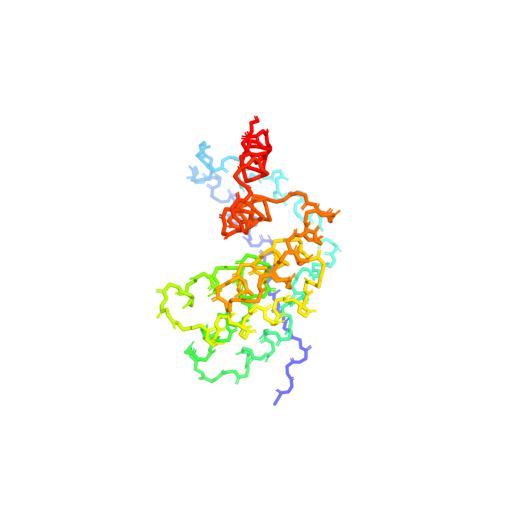 1.00 87.75 114 LEU A CA 1
ATOM 922 C C . LEU A 1 114 ? -8.702 -3.842 -2.176 1.00 87.75 114 LEU A C 1
ATOM 924 O O . LEU A 1 114 ? -9.288 -3.217 -3.051 1.00 87.75 114 LEU A O 1
ATOM 928 N N . VAL A 1 115 ? -9.331 -4.769 -1.451 1.00 84.25 115 VAL A N 1
ATOM 929 C CA . VAL A 1 115 ? -10.791 -4.958 -1.539 1.00 84.25 115 VAL A CA 1
ATOM 930 C C . VAL A 1 115 ? -11.521 -3.737 -0.980 1.00 84.25 115 VAL A C 1
ATOM 932 O O . VAL A 1 115 ? -12.553 -3.331 -1.509 1.00 84.25 115 VAL A O 1
ATOM 935 N N . ARG A 1 116 ? -10.986 -3.138 0.087 1.00 82.31 116 ARG A N 1
ATOM 936 C CA . ARG A 1 116 ? -11.619 -2.010 0.778 1.00 82.31 116 ARG A CA 1
ATOM 937 C C . ARG A 1 116 ? -11.303 -0.652 0.160 1.00 82.31 116 ARG A C 1
ATOM 939 O O . ARG A 1 116 ? -12.139 0.246 0.202 1.00 82.31 116 ARG A O 1
ATOM 946 N N . PHE A 1 117 ? -10.114 -0.515 -0.411 1.00 85.62 117 PHE A N 1
ATOM 947 C CA . PHE A 1 117 ? -9.600 0.706 -1.020 1.00 85.62 117 PHE A CA 1
ATOM 948 C C . PHE A 1 117 ? -9.057 0.389 -2.430 1.00 85.62 117 PHE A C 1
ATOM 950 O O . PHE A 1 117 ? -7.850 0.466 -2.666 1.00 85.62 117 PHE A O 1
ATOM 957 N N . PRO A 1 118 ? -9.932 -0.005 -3.376 1.00 85.38 118 PRO A N 1
ATOM 958 C CA . PRO A 1 118 ? -9.528 -0.574 -4.670 1.00 85.38 118 PRO A CA 1
ATOM 959 C C . PRO A 1 118 ? -8.774 0.383 -5.596 1.00 85.38 118 PRO A C 1
ATOM 961 O O . PRO A 1 118 ? -8.044 -0.073 -6.481 1.00 85.38 118 PRO A O 1
ATOM 964 N N . ASP A 1 119 ? -8.935 1.687 -5.376 1.00 90.81 119 ASP A N 1
ATOM 965 C CA . ASP A 1 119 ? -8.325 2.755 -6.169 1.00 90.81 119 ASP A CA 1
ATOM 966 C C . ASP A 1 119 ? -7.395 3.647 -5.338 1.00 90.81 119 ASP A C 1
ATOM 968 O O . ASP A 1 119 ? -7.028 4.738 -5.771 1.00 90.81 119 ASP A O 1
ATOM 972 N N . ASP A 1 120 ? -6.992 3.204 -4.139 1.00 92.00 120 ASP A N 1
ATOM 973 C CA . ASP A 1 120 ? -5.986 3.947 -3.388 1.00 92.00 120 ASP A CA 1
ATOM 974 C C . ASP A 1 120 ? -4.602 3.785 -4.048 1.00 92.00 120 ASP A C 1
ATOM 976 O O . ASP A 1 120 ? -4.075 2.668 -4.147 1.00 92.00 120 ASP A O 1
ATOM 980 N N . PRO A 1 121 ? -3.969 4.885 -4.490 1.00 91.56 121 PRO A N 1
ATOM 981 C CA . PRO A 1 121 ? -2.717 4.813 -5.228 1.00 91.56 121 PRO A CA 1
ATOM 982 C C . PRO A 1 121 ? -1.566 4.266 -4.373 1.00 91.56 121 PRO A C 1
ATOM 984 O O . PRO A 1 121 ? -0.671 3.622 -4.923 1.00 91.56 121 PRO A O 1
ATOM 987 N N . ALA A 1 122 ? -1.569 4.457 -3.048 1.00 90.88 122 ALA A N 1
ATOM 988 C CA . ALA A 1 122 ? -0.506 3.924 -2.198 1.00 90.88 122 ALA A CA 1
ATOM 989 C C . ALA A 1 122 ? -0.580 2.391 -2.111 1.00 90.88 122 ALA A C 1
ATOM 991 O O . ALA A 1 122 ? 0.447 1.730 -2.256 1.00 90.88 122 ALA A O 1
ATOM 992 N N . LEU A 1 123 ? -1.774 1.807 -1.966 1.00 92.25 123 LEU A N 1
ATOM 993 C CA . LEU A 1 123 ? -1.938 0.344 -1.967 1.00 92.25 123 LEU A CA 1
ATOM 994 C C . LEU A 1 123 ? -1.636 -0.287 -3.325 1.00 92.25 123 LEU A C 1
ATOM 996 O O . LEU A 1 123 ? -1.021 -1.354 -3.384 1.00 92.25 123 LEU A O 1
ATOM 1000 N N . ILE A 1 124 ? -2.019 0.377 -4.417 1.00 95.44 124 ILE A N 1
ATOM 1001 C CA . ILE A 1 124 ? -1.683 -0.080 -5.771 1.00 95.44 124 ILE A CA 1
ATOM 1002 C C . ILE A 1 124 ? -0.156 -0.082 -5.967 1.00 95.44 124 ILE A C 1
ATOM 1004 O O . ILE A 1 124 ? 0.396 -1.053 -6.485 1.00 95.44 124 ILE A O 1
ATOM 1008 N N . ALA A 1 125 ? 0.550 0.949 -5.486 1.00 95.06 125 ALA A N 1
ATOM 1009 C CA . ALA A 1 125 ? 2.014 0.989 -5.523 1.00 95.06 125 ALA A CA 1
ATOM 1010 C C . ALA A 1 125 ? 2.653 -0.103 -4.646 1.00 95.06 125 ALA A C 1
ATOM 1012 O O . ALA A 1 125 ? 3.604 -0.756 -5.068 1.00 95.06 125 ALA A O 1
ATOM 1013 N N . VAL A 1 126 ? 2.105 -0.365 -3.455 1.00 93.88 126 VAL A N 1
ATOM 1014 C CA . VAL A 1 126 ? 2.568 -1.467 -2.595 1.00 93.88 126 VAL A CA 1
ATOM 1015 C C . VAL A 1 126 ? 2.408 -2.824 -3.291 1.00 93.88 126 VAL A C 1
ATOM 1017 O O . VAL A 1 126 ? 3.322 -3.650 -3.246 1.00 93.88 126 VAL A O 1
ATOM 1020 N N . ARG A 1 127 ? 1.299 -3.044 -4.007 1.00 95.25 127 ARG A N 1
ATOM 1021 C CA . ARG A 1 127 ? 1.105 -4.241 -4.840 1.00 95.25 127 ARG A CA 1
ATOM 1022 C C . ARG A 1 127 ? 2.099 -4.333 -5.989 1.00 95.25 127 ARG A C 1
ATOM 1024 O O . ARG A 1 127 ? 2.572 -5.434 -6.265 1.00 95.25 127 ARG A O 1
ATOM 1031 N N . ALA A 1 128 ? 2.458 -3.217 -6.618 1.00 96.19 128 ALA A N 1
ATOM 1032 C CA . ALA A 1 128 ? 3.528 -3.203 -7.613 1.00 96.19 128 ALA A CA 1
ATOM 1033 C C . ALA A 1 128 ? 4.865 -3.680 -7.017 1.00 96.19 128 ALA A C 1
ATOM 1035 O O . ALA A 1 128 ? 5.530 -4.531 -7.608 1.00 96.19 128 ALA A O 1
ATOM 1036 N N . GLY A 1 129 ? 5.216 -3.211 -5.815 1.00 93.94 129 GLY A N 1
ATOM 1037 C CA . GLY A 1 129 ? 6.409 -3.666 -5.095 1.00 93.94 129 GLY A CA 1
ATOM 1038 C C . GLY A 1 129 ? 6.380 -5.160 -4.763 1.00 93.94 129 GLY A C 1
ATOM 1039 O O . GLY A 1 129 ? 7.374 -5.856 -4.977 1.00 93.94 129 GLY A O 1
ATOM 1040 N N . ALA A 1 130 ? 5.232 -5.684 -4.318 1.00 91.75 130 ALA A N 1
ATOM 1041 C CA . ALA A 1 130 ? 5.054 -7.116 -4.065 1.00 91.75 130 ALA A CA 1
ATOM 1042 C C . ALA A 1 130 ? 5.259 -7.959 -5.339 1.00 91.75 130 ALA A C 1
ATOM 1044 O O . ALA A 1 130 ? 6.031 -8.917 -5.332 1.00 91.75 130 ALA A O 1
ATOM 1045 N N . LEU A 1 131 ? 4.643 -7.557 -6.458 1.00 93.56 131 LEU A N 1
ATOM 1046 C CA . LEU A 1 131 ? 4.799 -8.220 -7.760 1.00 93.56 131 LEU A CA 1
ATOM 1047 C C . LEU A 1 131 ? 6.250 -8.177 -8.255 1.00 93.56 131 LEU A C 1
ATOM 1049 O O . LEU A 1 131 ? 6.755 -9.165 -8.786 1.00 93.56 131 LEU A O 1
ATOM 1053 N N . ARG A 1 132 ? 6.953 -7.058 -8.033 1.00 93.81 132 ARG A N 1
ATOM 1054 C CA . ARG A 1 132 ? 8.376 -6.928 -8.367 1.00 93.81 132 ARG A CA 1
ATOM 1055 C C . ARG A 1 132 ? 9.229 -7.922 -7.580 1.00 93.81 132 ARG A C 1
ATOM 1057 O O . ARG A 1 132 ? 10.117 -8.533 -8.165 1.00 93.81 132 ARG A O 1
ATOM 1064 N N . ILE A 1 133 ? 8.971 -8.092 -6.281 1.00 89.56 133 ILE A N 1
ATOM 1065 C CA . ILE A 1 133 ? 9.680 -9.066 -5.430 1.00 89.56 133 ILE A CA 1
ATOM 1066 C C . ILE A 1 133 ? 9.405 -10.502 -5.896 1.00 89.56 133 ILE A C 1
ATOM 1068 O O . ILE A 1 133 ? 10.316 -11.324 -5.907 1.00 89.56 133 ILE A O 1
ATOM 1072 N N . GLN A 1 134 ? 8.181 -10.785 -6.344 1.00 88.00 134 GLN A N 1
ATOM 1073 C CA . GLN A 1 134 ? 7.796 -12.074 -6.931 1.00 88.00 134 GLN A CA 1
ATOM 1074 C C . GLN A 1 134 ? 8.394 -12.316 -8.332 1.00 88.00 134 GLN A C 1
ATOM 1076 O O . GLN A 1 134 ? 8.258 -13.410 -8.873 1.00 88.00 134 GLN A O 1
ATOM 1081 N N . GLY A 1 135 ? 9.052 -11.317 -8.931 1.00 90.88 135 GLY A N 1
ATOM 1082 C CA . GLY A 1 135 ? 9.638 -11.403 -10.271 1.00 90.88 135 GLY A CA 1
ATOM 1083 C C . GLY A 1 135 ? 8.652 -11.154 -11.417 1.00 90.88 135 GLY A C 1
ATOM 1084 O O . GLY A 1 135 ? 9.038 -11.234 -12.581 1.00 90.88 135 GLY A O 1
ATOM 1085 N N . ASP A 1 136 ? 7.398 -10.800 -11.125 1.00 94.69 136 ASP A N 1
ATOM 1086 C CA . ASP A 1 136 ? 6.384 -10.457 -12.127 1.00 94.69 136 ASP A CA 1
ATOM 1087 C C . ASP A 1 136 ? 6.534 -8.988 -12.559 1.00 94.69 136 ASP A C 1
ATOM 1089 O O . ASP A 1 136 ? 5.712 -8.114 -12.269 1.00 94.69 136 ASP A O 1
ATOM 1093 N N . THR A 1 137 ? 7.653 -8.694 -13.228 1.00 94.50 137 THR A N 1
ATOM 1094 C CA . THR A 1 137 ? 8.043 -7.334 -13.632 1.00 94.50 137 THR A CA 1
ATOM 1095 C C . THR A 1 137 ? 6.992 -6.663 -14.516 1.00 94.50 137 THR A C 1
ATOM 1097 O O . THR A 1 137 ? 6.755 -5.464 -14.382 1.00 94.50 137 THR A O 1
ATOM 1100 N N . ALA A 1 138 ? 6.331 -7.422 -15.396 1.00 94.62 138 ALA A N 1
ATOM 1101 C CA . ALA A 1 138 ? 5.317 -6.887 -16.301 1.00 94.62 138 ALA A CA 1
ATOM 1102 C C . ALA A 1 138 ? 4.089 -6.375 -15.535 1.00 94.62 138 ALA A C 1
ATOM 1104 O O . ALA A 1 138 ? 3.653 -5.240 -15.751 1.00 94.62 138 ALA A O 1
ATOM 1105 N N . ARG A 1 139 ? 3.554 -7.174 -14.600 1.00 93.81 139 ARG A N 1
ATOM 1106 C CA . ARG A 1 139 ? 2.410 -6.742 -13.784 1.00 93.81 139 ARG A CA 1
ATOM 1107 C C . ARG A 1 139 ? 2.806 -5.674 -12.773 1.00 93.81 139 ARG A C 1
ATOM 1109 O O . ARG A 1 139 ? 2.023 -4.755 -12.553 1.00 93.81 139 ARG A O 1
ATOM 1116 N N . ALA A 1 140 ? 4.017 -5.737 -12.222 1.00 96.38 140 ALA A N 1
ATOM 1117 C CA . ALA A 1 140 ? 4.542 -4.683 -11.357 1.00 96.38 140 ALA A CA 1
ATOM 1118 C C . ALA A 1 140 ? 4.568 -3.321 -12.072 1.00 96.38 140 ALA A C 1
ATOM 1120 O O . ALA A 1 140 ? 4.078 -2.332 -11.529 1.00 96.38 140 ALA A O 1
ATOM 1121 N N . MET A 1 141 ? 5.061 -3.279 -13.314 1.00 96.75 141 MET A N 1
ATOM 1122 C CA . MET A 1 141 ? 5.097 -2.059 -14.126 1.00 96.75 141 MET A CA 1
ATOM 1123 C C . MET A 1 141 ? 3.693 -1.504 -14.393 1.00 96.75 141 MET A C 1
ATOM 1125 O O . MET A 1 141 ? 3.456 -0.305 -14.237 1.00 96.75 141 MET A O 1
ATOM 1129 N N . ALA A 1 142 ? 2.740 -2.374 -14.741 1.00 95.62 142 ALA A N 1
ATOM 1130 C CA . ALA A 1 142 ? 1.357 -1.972 -14.986 1.00 95.62 142 ALA A CA 1
ATOM 1131 C C . ALA A 1 142 ? 0.692 -1.356 -13.740 1.00 95.62 142 ALA A C 1
ATOM 1133 O O . ALA A 1 142 ? 0.072 -0.296 -13.835 1.00 95.62 142 ALA A O 1
ATOM 1134 N N . GLU A 1 143 ? 0.849 -1.979 -12.568 1.00 95.50 143 GLU A N 1
ATOM 1135 C CA . GLU A 1 143 ? 0.284 -1.458 -11.314 1.00 95.50 143 GLU A CA 1
ATOM 1136 C C . GLU A 1 143 ? 0.971 -0.152 -10.887 1.00 95.50 143 GLU A C 1
ATOM 1138 O O . GLU A 1 143 ? 0.296 0.798 -10.488 1.00 95.50 143 GLU A O 1
ATOM 1143 N N . ALA A 1 144 ? 2.296 -0.043 -11.033 1.00 95.75 144 ALA A N 1
ATOM 1144 C CA . ALA A 1 144 ? 3.021 1.179 -10.687 1.00 95.75 144 ALA A CA 1
ATOM 1145 C C . ALA A 1 144 ? 2.583 2.373 -11.559 1.00 95.75 144 ALA A C 1
ATOM 1147 O O . ALA A 1 144 ? 2.345 3.468 -11.041 1.00 95.75 144 ALA A O 1
ATOM 1148 N N . HIS A 1 145 ? 2.375 2.155 -12.863 1.00 95.69 145 HIS A N 1
ATOM 1149 C CA . HIS A 1 145 ? 1.795 3.170 -13.746 1.00 95.69 145 HIS A CA 1
ATOM 1150 C C . HIS A 1 145 ? 0.336 3.489 -13.412 1.00 95.69 145 HIS A C 1
ATOM 1152 O O . HIS A 1 145 ? -0.037 4.661 -13.434 1.00 95.69 145 HIS A O 1
ATOM 1158 N N . ARG A 1 146 ? -0.485 2.487 -13.064 1.00 95.44 146 ARG A N 1
ATOM 1159 C CA . ARG A 1 146 ? -1.874 2.714 -12.632 1.00 95.44 146 ARG A CA 1
ATOM 1160 C C . ARG A 1 146 ? -1.933 3.593 -11.382 1.00 95.44 146 ARG A C 1
ATOM 1162 O O . ARG A 1 146 ? -2.723 4.530 -11.345 1.00 95.44 146 ARG A O 1
ATOM 1169 N N . SER A 1 147 ? -1.081 3.329 -10.391 1.00 95.69 147 SER A N 1
ATOM 1170 C CA . SER A 1 147 ? -0.963 4.166 -9.191 1.00 95.69 147 SER A CA 1
ATOM 1171 C C . SER A 1 147 ? -0.595 5.609 -9.549 1.00 95.69 147 SER A C 1
ATOM 1173 O O . SER A 1 147 ? -1.306 6.540 -9.166 1.00 95.69 147 SER A O 1
ATOM 1175 N N . LEU A 1 148 ? 0.458 5.788 -10.358 1.00 93.31 148 LEU A N 1
ATOM 1176 C CA . LEU A 1 148 ? 0.927 7.101 -10.807 1.00 93.31 148 LEU A CA 1
ATOM 1177 C C . LEU A 1 148 ? -0.162 7.892 -11.550 1.00 93.31 148 LEU A C 1
ATOM 1179 O O . LEU A 1 148 ? -0.269 9.101 -11.356 1.00 93.31 148 LEU A O 1
ATOM 1183 N N . ALA A 1 149 ? -0.966 7.214 -12.377 1.00 93.00 149 ALA A N 1
ATOM 1184 C CA . ALA A 1 149 ? -2.048 7.818 -13.153 1.00 93.00 149 ALA A CA 1
ATOM 1185 C C . ALA A 1 149 ? -3.211 8.324 -12.284 1.00 93.00 149 ALA A C 1
ATOM 1187 O O . ALA A 1 149 ? -3.845 9.312 -12.643 1.00 93.00 149 ALA A O 1
ATOM 1188 N N . ILE A 1 150 ? -3.485 7.670 -11.149 1.00 90.81 150 ILE A N 1
ATOM 1189 C CA . ILE A 1 150 ? -4.487 8.137 -10.178 1.00 90.81 150 ILE A CA 1
ATOM 1190 C C . ILE A 1 150 ? -3.944 9.355 -9.433 1.00 90.81 150 ILE A C 1
ATOM 1192 O O . ILE A 1 150 ? -4.578 10.409 -9.386 1.00 90.81 150 ILE A O 1
ATOM 1196 N N . ARG A 1 151 ? -2.762 9.205 -8.830 1.00 90.62 151 ARG A N 1
ATOM 1197 C CA . ARG A 1 151 ? -2.057 10.288 -8.150 1.00 90.62 151 ARG A CA 1
ATOM 1198 C C . ARG A 1 151 ? -0.582 9.929 -8.011 1.00 90.62 151 ARG A C 1
ATOM 1200 O O . ARG A 1 151 ? -0.271 8.847 -7.512 1.00 90.62 151 ARG A O 1
ATOM 1207 N N . PRO A 1 152 ? 0.336 10.860 -8.307 1.00 88.88 152 PRO A N 1
ATOM 1208 C CA . PRO A 1 152 ? 1.734 10.677 -7.964 1.00 88.88 152 PRO A CA 1
ATOM 1209 C C . PRO A 1 152 ? 1.926 10.446 -6.464 1.00 88.88 152 PRO A C 1
ATOM 1211 O O . PRO A 1 152 ? 1.495 11.242 -5.627 1.00 88.88 152 PRO A O 1
ATOM 1214 N N . THR A 1 153 ? 2.576 9.334 -6.128 1.00 88.25 153 THR A N 1
ATOM 1215 C CA . THR A 1 153 ? 2.985 9.002 -4.762 1.00 88.25 153 THR A CA 1
ATOM 1216 C C . THR A 1 153 ? 4.479 8.689 -4.739 1.00 88.25 153 THR A C 1
ATOM 1218 O O . THR A 1 153 ? 4.989 8.130 -5.717 1.0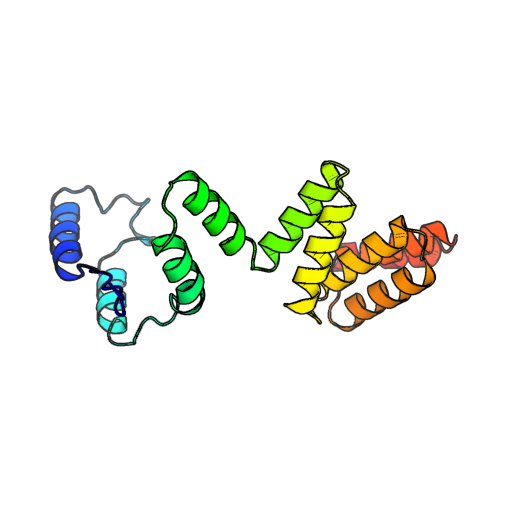0 88.25 153 THR A O 1
ATOM 1221 N N . PRO A 1 154 ? 5.189 8.995 -3.637 1.00 89.44 154 PRO A N 1
ATOM 1222 C CA . PRO A 1 154 ? 6.580 8.580 -3.470 1.00 89.44 154 PRO A CA 1
ATOM 1223 C C . PRO A 1 154 ? 6.773 7.073 -3.683 1.00 89.44 154 PRO A C 1
ATOM 1225 O O . PRO A 1 154 ? 7.732 6.651 -4.319 1.00 89.44 154 PRO A O 1
ATOM 1228 N N . GLN A 1 155 ? 5.817 6.256 -3.227 1.00 89.44 155 GLN A N 1
ATOM 1229 C CA . GLN A 1 155 ? 5.838 4.802 -3.386 1.00 89.44 155 GLN A CA 1
ATOM 1230 C C . GLN A 1 155 ? 5.801 4.387 -4.862 1.00 89.44 155 GLN A C 1
ATOM 1232 O O . GLN A 1 155 ? 6.634 3.590 -5.283 1.00 89.44 155 GLN A O 1
ATOM 1237 N N . ALA A 1 156 ? 4.886 4.943 -5.665 1.00 91.94 156 ALA A N 1
ATOM 1238 C CA . ALA A 1 156 ? 4.785 4.608 -7.088 1.00 91.94 156 ALA A CA 1
ATOM 1239 C C . ALA A 1 156 ? 6.044 5.005 -7.870 1.00 91.94 156 ALA A C 1
ATOM 1241 O O . ALA A 1 156 ? 6.531 4.237 -8.699 1.00 91.94 156 ALA A O 1
ATOM 1242 N N . LEU A 1 157 ? 6.592 6.189 -7.584 1.00 94.75 157 LEU A N 1
ATOM 1243 C CA . LEU A 1 157 ? 7.800 6.690 -8.241 1.00 94.75 157 LEU A CA 1
ATOM 1244 C C . LEU A 1 157 ? 9.032 5.866 -7.871 1.00 94.75 157 LEU A C 1
ATOM 1246 O O . LEU A 1 157 ? 9.825 5.526 -8.750 1.00 94.75 157 LEU A O 1
ATOM 1250 N N . ASN A 1 158 ? 9.156 5.486 -6.599 1.00 94.19 158 ASN A N 1
ATOM 1251 C CA . ASN A 1 158 ? 10.217 4.599 -6.150 1.00 94.19 158 ASN A CA 1
ATOM 1252 C C . ASN A 1 158 ? 10.120 3.220 -6.820 1.00 94.19 158 ASN A C 1
ATOM 1254 O O . ASN A 1 158 ? 11.123 2.721 -7.327 1.00 94.19 158 ASN A O 1
ATOM 1258 N N . GLU A 1 159 ? 8.927 2.619 -6.892 1.00 95.44 159 GLU A N 1
ATOM 1259 C CA . GLU A 1 159 ? 8.763 1.321 -7.560 1.00 95.44 159 GLU A CA 1
ATOM 1260 C C . GLU A 1 159 ? 9.074 1.394 -9.060 1.00 95.44 159 GLU A C 1
ATOM 1262 O O . GLU A 1 159 ? 9.790 0.531 -9.569 1.00 95.44 159 GLU A O 1
ATOM 1267 N N . LEU A 1 160 ? 8.646 2.448 -9.766 1.00 96.62 160 LEU A N 1
ATOM 1268 C CA . LEU A 1 160 ? 9.030 2.658 -11.168 1.00 96.62 160 LEU A CA 1
ATOM 1269 C C . LEU A 1 160 ? 10.547 2.822 -11.322 1.00 96.62 160 LEU A C 1
ATOM 1271 O O . LEU A 1 160 ? 11.143 2.205 -12.204 1.00 96.62 160 LEU A O 1
ATOM 1275 N N . ALA A 1 161 ? 11.202 3.594 -10.450 1.00 96.62 161 ALA A N 1
ATOM 1276 C CA . ALA A 1 161 ? 12.655 3.753 -10.486 1.00 96.62 161 ALA A CA 1
ATOM 1277 C C . ALA A 1 161 ? 13.389 2.416 -10.294 1.00 96.62 161 ALA A C 1
ATOM 1279 O O . ALA A 1 161 ? 14.365 2.133 -10.997 1.00 96.62 161 ALA A O 1
ATOM 1280 N N . LEU A 1 162 ? 12.916 1.578 -9.367 1.00 96.12 162 LEU A N 1
ATOM 1281 C CA . LEU A 1 162 ? 13.461 0.241 -9.127 1.00 96.12 162 LEU A CA 1
ATOM 1282 C C . LEU A 1 162 ? 13.234 -0.689 -10.324 1.00 96.12 162 LEU A C 1
ATOM 1284 O O . LEU A 1 162 ? 14.166 -1.379 -10.735 1.00 96.12 162 LEU A O 1
ATOM 1288 N N . LEU A 1 163 ? 12.037 -0.677 -10.916 1.00 96.50 163 LEU A N 1
ATOM 1289 C CA . LEU A 1 163 ? 11.707 -1.484 -12.095 1.00 96.50 163 LEU A CA 1
ATOM 1290 C C . LEU A 1 163 ? 12.560 -1.094 -13.309 1.00 96.50 163 LEU A C 1
ATOM 1292 O O . LEU A 1 163 ? 13.160 -1.963 -13.935 1.00 96.50 163 LEU A O 1
ATOM 1296 N N . HIS A 1 164 ? 12.686 0.201 -13.606 1.00 96.06 164 HIS A N 1
ATOM 1297 C CA . HIS A 1 164 ? 13.539 0.682 -14.697 1.00 96.06 164 HIS A CA 1
ATOM 1298 C C . HIS A 1 164 ? 15.021 0.380 -14.447 1.00 96.06 164 HIS A C 1
ATOM 1300 O O . HIS A 1 164 ? 15.727 -0.005 -15.374 1.00 96.06 164 HIS A O 1
ATOM 1306 N N . THR A 1 165 ? 15.486 0.461 -13.193 1.00 95.50 165 THR A N 1
ATOM 1307 C CA . THR A 1 165 ? 16.856 0.054 -12.836 1.00 95.50 165 THR A CA 1
ATOM 1308 C C . THR A 1 165 ? 17.084 -1.431 -13.123 1.00 95.50 165 THR A C 1
ATOM 1310 O O . THR A 1 165 ? 18.099 -1.783 -13.719 1.00 95.50 165 THR A O 1
ATOM 1313 N N . ALA A 1 166 ? 16.139 -2.298 -12.745 1.00 92.75 166 ALA A N 1
ATOM 1314 C CA . ALA A 1 166 ? 16.226 -3.738 -12.996 1.00 92.75 166 ALA A CA 1
ATOM 1315 C C . ALA A 1 166 ? 16.199 -4.088 -14.496 1.00 92.75 166 ALA A C 1
ATOM 1317 O O . ALA A 1 166 ? 16.798 -5.079 -14.904 1.00 92.75 166 ALA A O 1
ATOM 1318 N N . LEU A 1 167 ? 15.543 -3.260 -15.315 1.00 93.38 167 LEU A N 1
ATOM 1319 C CA . LEU A 1 167 ? 15.488 -3.394 -16.775 1.00 93.38 167 LEU A CA 1
ATOM 1320 C C . LEU A 1 167 ? 16.684 -2.748 -17.504 1.00 93.38 167 LEU A C 1
ATOM 1322 O O . LEU A 1 167 ? 16.762 -2.836 -18.727 1.00 93.38 167 LEU A O 1
ATOM 1326 N N . GLY A 1 168 ? 17.604 -2.091 -16.787 1.00 94.38 168 GLY A N 1
ATOM 1327 C CA . GLY A 1 168 ? 18.748 -1.376 -17.372 1.00 94.38 168 GLY A CA 1
ATOM 1328 C C . GLY A 1 168 ? 18.418 0.008 -17.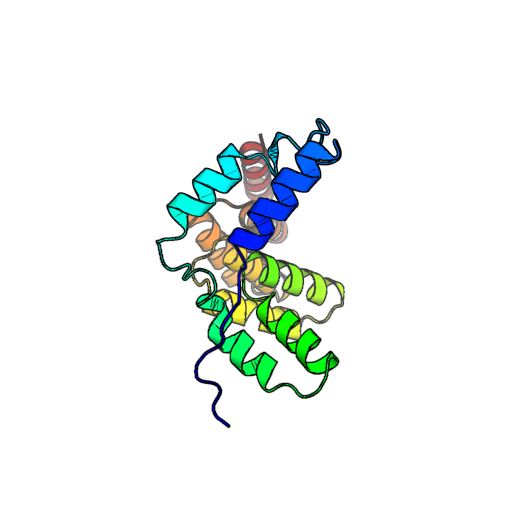952 1.00 94.38 168 GLY A C 1
ATOM 1329 O O . GLY A 1 168 ? 19.286 0.665 -18.524 1.00 94.38 168 GLY A O 1
ATOM 1330 N N . ASP A 1 169 ? 17.188 0.494 -17.780 1.00 95.69 169 ASP A N 1
ATOM 1331 C CA . ASP A 1 169 ? 16.752 1.825 -18.215 1.00 95.69 169 ASP A CA 1
ATOM 1332 C C . ASP A 1 169 ? 17.076 2.886 -17.150 1.00 95.69 169 ASP A C 1
ATOM 1334 O O . ASP A 1 169 ? 16.214 3.475 -16.489 1.00 95.69 169 ASP A O 1
ATOM 1338 N N . HIS A 1 170 ? 18.373 3.117 -16.950 1.00 93.44 170 HIS A N 1
ATOM 1339 C CA . HIS A 1 170 ? 18.868 4.041 -15.929 1.00 93.44 170 HIS A CA 1
ATOM 1340 C C . HIS A 1 170 ? 18.395 5.484 -16.150 1.00 93.44 170 HIS A C 1
ATOM 1342 O O . HIS A 1 170 ? 18.169 6.211 -15.185 1.00 93.44 170 HIS A O 1
ATOM 1348 N N . ALA A 1 171 ? 18.193 5.892 -17.407 1.00 95.94 171 ALA A N 1
ATOM 1349 C CA . ALA A 1 171 ? 17.717 7.231 -17.736 1.00 95.94 171 ALA A CA 1
ATOM 1350 C C . ALA A 1 171 ? 16.297 7.471 -17.206 1.00 95.94 171 ALA A C 1
ATOM 1352 O O . ALA A 1 171 ? 16.013 8.533 -16.646 1.00 95.94 171 ALA A O 1
ATOM 1353 N N . MET A 1 172 ? 15.403 6.492 -17.358 1.00 93.12 172 MET A N 1
ATOM 1354 C CA . MET A 1 172 ? 14.047 6.607 -16.831 1.00 93.12 172 MET A CA 1
ATOM 1355 C C . MET A 1 172 ? 14.016 6.479 -15.306 1.00 93.12 172 MET A C 1
ATOM 1357 O O . MET A 1 172 ? 13.286 7.223 -14.652 1.00 93.12 172 MET A O 1
ATOM 1361 N N . ALA A 1 173 ? 14.863 5.627 -14.721 1.00 94.12 173 ALA A N 1
ATOM 1362 C CA . ALA A 1 173 ? 14.991 5.530 -13.267 1.00 94.12 173 ALA A CA 1
ATOM 1363 C C . ALA A 1 173 ? 15.384 6.873 -12.621 1.00 94.12 173 ALA A C 1
ATOM 1365 O O . ALA A 1 173 ? 14.756 7.298 -11.650 1.00 94.12 173 ALA A O 1
ATOM 1366 N N . GLU A 1 174 ? 16.365 7.578 -13.193 1.00 95.00 174 GLU A N 1
ATOM 1367 C CA . GLU A 1 174 ? 16.774 8.909 -12.726 1.00 95.00 174 GLU A CA 1
ATOM 1368 C C . GLU A 1 174 ? 15.653 9.944 -12.868 1.00 95.00 174 GLU A C 1
ATOM 1370 O O . GLU A 1 174 ? 15.425 10.737 -11.955 1.00 95.00 174 GLU A O 1
ATOM 1375 N N . LYS A 1 175 ? 14.881 9.900 -13.963 1.00 94.44 175 LYS A N 1
ATOM 1376 C CA . LYS A 1 175 ? 13.707 10.772 -14.127 1.00 94.44 175 LYS A CA 1
ATOM 1377 C C . LYS A 1 175 ? 12.671 10.554 -13.02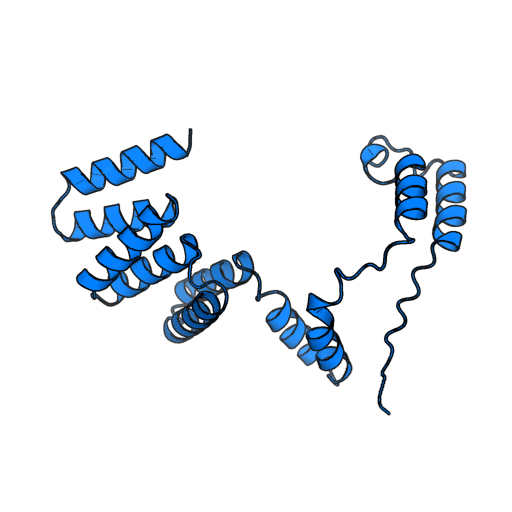7 1.00 94.44 175 LYS A C 1
ATOM 1379 O O . LYS A 1 175 ? 12.146 11.532 -12.500 1.00 94.44 175 LYS A O 1
ATOM 1384 N N . MET A 1 176 ? 12.383 9.301 -12.667 1.00 94.12 176 MET A N 1
ATOM 1385 C CA . MET A 1 176 ? 11.418 8.995 -11.603 1.00 94.12 176 MET A CA 1
ATOM 1386 C C . MET A 1 176 ? 11.898 9.514 -10.241 1.00 94.12 176 MET A C 1
ATOM 1388 O O . MET A 1 176 ? 11.123 10.144 -9.524 1.00 94.12 176 MET A O 1
ATOM 1392 N N . ARG A 1 177 ? 13.187 9.333 -9.915 1.00 92.56 177 ARG A N 1
ATOM 1393 C CA . ARG A 1 177 ? 13.796 9.858 -8.676 1.00 92.56 177 ARG A CA 1
ATOM 1394 C C . ARG A 1 177 ? 13.788 11.384 -8.627 1.00 92.56 177 ARG A C 1
ATOM 1396 O O . ARG A 1 177 ? 13.420 11.966 -7.610 1.00 92.56 177 ARG A O 1
ATOM 1403 N N . ALA A 1 178 ? 14.154 12.034 -9.730 1.00 92.50 178 ALA A N 1
ATOM 1404 C CA . ALA A 1 178 ? 14.141 13.490 -9.832 1.00 92.50 178 ALA A CA 1
ATOM 1405 C C . ALA A 1 178 ? 12.723 14.054 -9.673 1.00 92.50 178 ALA A C 1
ATOM 1407 O O . ALA A 1 178 ? 12.534 15.061 -8.992 1.00 92.50 178 ALA A O 1
ATOM 1408 N N . PHE A 1 179 ? 11.723 13.389 -10.261 1.00 90.62 179 PHE A N 1
ATOM 1409 C CA . PHE A 1 179 ? 10.331 13.798 -10.118 1.00 90.62 179 PHE A CA 1
ATOM 1410 C C . PHE A 1 179 ? 9.824 13.621 -8.685 1.00 90.62 179 PHE A C 1
ATOM 1412 O O . PHE A 1 179 ? 9.174 14.519 -8.160 1.00 90.62 179 PHE A O 1
ATOM 1419 N N . GLN A 1 180 ? 10.186 12.527 -8.012 1.00 88.12 180 GLN A N 1
ATOM 1420 C CA . GLN A 1 180 ? 9.872 12.351 -6.594 1.00 88.12 180 GLN A CA 1
ATOM 1421 C C . GLN A 1 180 ? 10.469 13.482 -5.744 1.00 88.12 180 GLN A C 1
ATOM 1423 O O . GLN A 1 180 ? 9.744 14.132 -4.998 1.00 88.12 180 GLN A O 1
ATOM 1428 N N . ALA A 1 181 ? 11.763 13.772 -5.911 1.00 89.50 181 ALA A N 1
ATOM 1429 C CA . ALA A 1 181 ? 12.446 14.832 -5.169 1.00 89.50 181 ALA A CA 1
ATOM 1430 C C . ALA A 1 181 ? 11.880 16.235 -5.452 1.00 89.50 181 ALA A C 1
ATOM 1432 O O . ALA A 1 181 ? 12.034 17.140 -4.635 1.00 89.50 181 ALA A O 1
ATOM 1433 N N . PHE A 1 182 ? 11.257 16.442 -6.614 1.00 89.81 182 PHE A N 1
ATOM 1434 C CA . PHE A 1 182 ? 10.537 17.674 -6.925 1.00 89.81 182 PHE A CA 1
ATOM 1435 C C . PHE A 1 182 ? 9.225 17.792 -6.139 1.00 89.81 182 PHE A C 1
ATOM 1437 O O . PHE A 1 182 ? 8.907 18.881 -5.681 1.00 89.81 182 PHE A O 1
ATOM 1444 N N . LEU A 1 183 ? 8.489 16.691 -5.952 1.00 81.81 183 LEU A N 1
ATOM 1445 C CA . LEU A 1 183 ? 7.224 16.683 -5.205 1.00 81.81 183 LEU A CA 1
ATOM 1446 C C . LEU A 1 183 ? 7.403 16.843 -3.685 1.00 81.81 183 LEU A C 1
ATOM 1448 O O . LEU A 1 183 ? 6.440 17.156 -2.993 1.00 81.81 183 LEU A O 1
ATOM 1452 N N . GLU A 1 184 ? 8.607 16.596 -3.167 1.00 77.56 184 GLU A N 1
ATOM 1453 C CA . GLU A 1 184 ? 8.942 16.697 -1.739 1.00 77.56 184 GLU A CA 1
ATOM 1454 C C . GLU A 1 184 ? 9.464 18.093 -1.323 1.00 77.56 184 GLU A C 1
ATOM 1456 O O . GLU A 1 184 ? 9.761 18.300 -0.145 1.00 77.56 184 GLU A O 1
ATOM 1461 N N . LYS A 1 185 ? 9.586 19.042 -2.264 1.00 70.75 185 LYS A N 1
ATOM 1462 C CA . LYS A 1 185 ? 10.020 20.434 -2.034 1.00 70.75 185 LYS A CA 1
ATOM 1463 C C . LYS A 1 185 ? 8.842 21.394 -1.936 1.00 70.75 185 LYS A C 1
ATOM 1465 O O . LYS A 1 185 ? 8.965 22.349 -1.139 1.00 70.75 185 LYS A O 1
#

Secondary structure (DSSP, 8-state):
-----------HHHHHHHHHHHHHTT-S--TTTTTTS-HHHHHHHHHHTTS--GGGGGGHHHHHHHTT--SHHHHHHHHHHHHTTSHHHHHHHHHHHHHTT-HHHHHHHHHHHHHHSTT-HHHHHHHHHHHHHTT-HHHHHHHHHHHHHH---HHHHHHHHHHHHHTT-HHHHHHHHHHHHHHT-

pLDDT: mean 74.93, std 17.27, range [36.91, 96.75]